Protein AF-A0A1Z3HMW9-F1 (afdb_monomer_lite)

Radius of gyration: 37.28 Å; chains: 1; bounding box: 82×49×123 Å

Structure (mmCIF, N/CA/C/O backbone):
data_AF-A0A1Z3HMW9-F1
#
_entry.id   AF-A0A1Z3HMW9-F1
#
loop_
_atom_site.group_PDB
_atom_site.id
_atom_site.type_symbol
_atom_site.label_atom_id
_atom_site.label_alt_id
_atom_site.label_comp_id
_atom_site.label_asym_id
_atom_site.label_entity_id
_atom_site.label_seq_id
_atom_site.pdbx_PDB_ins_code
_atom_site.Cartn_x
_atom_site.Cartn_y
_atom_site.Cartn_z
_atom_site.occupancy
_atom_site.B_iso_or_equiv
_atom_site.auth_seq_id
_atom_site.auth_comp_id
_atom_site.auth_asym_id
_atom_site.auth_atom_id
_atom_site.pdbx_PDB_model_num
ATOM 1 N N . MET A 1 1 ? -33.296 4.475 -1.468 1.00 41.59 1 MET A N 1
ATOM 2 C CA . MET A 1 1 ? -32.297 5.214 -2.266 1.00 41.59 1 MET A CA 1
ATOM 3 C C . MET A 1 1 ? -31.507 4.165 -3.032 1.00 41.59 1 MET A C 1
ATOM 5 O O . MET A 1 1 ? -30.710 3.465 -2.422 1.00 41.59 1 MET A O 1
ATOM 9 N N . ALA A 1 2 ? -31.885 3.915 -4.285 1.00 34.34 2 ALA A N 1
ATOM 10 C CA . ALA A 1 2 ? -31.295 2.863 -5.109 1.00 34.34 2 ALA A CA 1
ATOM 11 C C . ALA A 1 2 ? -29.952 3.358 -5.662 1.00 34.34 2 ALA A C 1
ATOM 13 O O . ALA A 1 2 ? -29.880 4.468 -6.183 1.00 34.34 2 ALA A O 1
ATOM 14 N N . LEU A 1 3 ? -28.894 2.570 -5.478 1.00 37.62 3 LEU A N 1
ATOM 15 C CA . LEU A 1 3 ? -27.593 2.819 -6.089 1.00 37.62 3 LEU A CA 1
ATOM 16 C C . LEU A 1 3 ? -27.685 2.366 -7.548 1.00 37.62 3 LEU A C 1
ATOM 18 O O . LEU A 1 3 ? -27.814 1.171 -7.809 1.00 37.62 3 LEU A O 1
ATOM 22 N N . GLU A 1 4 ? -27.664 3.321 -8.473 1.00 35.72 4 GLU A N 1
ATOM 23 C CA . GLU A 1 4 ? -27.498 3.047 -9.901 1.00 35.72 4 GLU A CA 1
ATOM 24 C C . GLU A 1 4 ? -26.174 2.285 -10.107 1.00 35.72 4 GLU A C 1
ATOM 26 O O . GLU A 1 4 ? -25.129 2.723 -9.605 1.00 35.72 4 GLU A O 1
ATOM 31 N N . PRO A 1 5 ? -26.185 1.132 -10.793 1.00 37.81 5 PRO A N 1
ATOM 32 C CA . PRO A 1 5 ? -24.974 0.379 -11.066 1.00 37.81 5 PRO A CA 1
ATOM 33 C C . PRO A 1 5 ? -24.087 1.191 -12.012 1.00 37.81 5 PRO A C 1
ATOM 35 O O . PRO A 1 5 ? -24.462 1.489 -13.144 1.00 37.81 5 PRO A O 1
ATOM 38 N N . VAL A 1 6 ? -22.887 1.541 -11.546 1.00 44.53 6 VAL A N 1
ATOM 39 C CA . VAL A 1 6 ? -21.843 2.129 -12.389 1.00 44.53 6 VAL A CA 1
ATOM 40 C C . VAL A 1 6 ? -21.555 1.142 -13.517 1.00 44.53 6 VAL A C 1
ATOM 42 O O . VAL A 1 6 ? -21.042 0.047 -13.280 1.00 44.53 6 VAL A O 1
ATOM 45 N N . ALA A 1 7 ? -21.917 1.523 -14.741 1.00 35.34 7 ALA A N 1
ATOM 46 C CA . ALA A 1 7 ? -21.597 0.781 -15.946 1.00 35.34 7 ALA A CA 1
ATOM 47 C C . ALA A 1 7 ? -20.075 0.803 -16.141 1.00 35.34 7 ALA A C 1
ATOM 49 O O . ALA A 1 7 ? -19.510 1.725 -16.726 1.00 35.34 7 ALA A O 1
ATOM 50 N N . ILE A 1 8 ? -19.396 -0.212 -15.607 1.00 40.12 8 ILE A N 1
ATOM 51 C CA . ILE A 1 8 ? -18.014 -0.508 -15.964 1.00 40.12 8 ILE A CA 1
ATOM 52 C C . ILE A 1 8 ? -18.067 -0.912 -17.434 1.00 40.12 8 ILE A C 1
ATOM 54 O O . ILE A 1 8 ? -18.589 -1.978 -17.761 1.00 40.12 8 ILE A O 1
ATOM 58 N N . ALA A 1 9 ? -17.586 -0.038 -18.320 1.00 36.66 9 ALA A N 1
ATOM 59 C CA . ALA A 1 9 ? -17.436 -0.360 -19.728 1.00 36.66 9 ALA A CA 1
ATOM 60 C C . ALA A 1 9 ? -16.657 -1.678 -19.836 1.00 36.66 9 ALA A C 1
ATOM 62 O O . ALA A 1 9 ? -15.503 -1.773 -19.408 1.00 36.66 9 ALA A O 1
ATOM 63 N N . SER A 1 10 ? -17.313 -2.712 -20.356 1.00 35.59 10 SER A N 1
ATOM 64 C CA . SER A 1 10 ? -16.701 -3.999 -20.639 1.00 35.59 10 SER A CA 1
ATOM 65 C C . SER A 1 10 ? -15.703 -3.796 -21.771 1.00 35.59 10 SER A C 1
ATOM 67 O O . SER A 1 10 ? -16.054 -3.822 -22.947 1.00 35.59 10 SER A O 1
ATOM 69 N N . PHE A 1 11 ? -14.441 -3.560 -21.414 1.00 38.31 11 PHE A N 1
ATOM 70 C CA . PHE A 1 11 ? -13.347 -3.648 -22.369 1.00 38.31 11 PHE A CA 1
ATOM 71 C C . PHE A 1 11 ? -13.276 -5.097 -22.854 1.00 38.31 11 PHE A C 1
ATOM 73 O O . PHE A 1 11 ? -13.027 -5.990 -22.036 1.00 38.31 11 PHE A O 1
ATOM 80 N N . PRO A 1 12 ? -13.482 -5.368 -24.153 1.00 38.19 12 PRO A N 1
ATOM 81 C CA . PRO A 1 12 ? -13.244 -6.691 -24.682 1.00 38.19 12 PRO A CA 1
ATOM 82 C C . PRO A 1 12 ? -11.730 -6.897 -24.659 1.00 38.19 12 PRO A C 1
ATOM 84 O O . PRO A 1 12 ? -11.003 -6.442 -25.541 1.00 38.19 12 PRO A O 1
ATOM 87 N N . LEU A 1 13 ? -11.232 -7.565 -23.620 1.00 38.25 13 LEU A N 1
ATOM 88 C CA . LEU A 1 13 ? -9.931 -8.220 -23.656 1.00 38.25 13 LEU A CA 1
ATOM 89 C C . LEU A 1 13 ? -10.060 -9.405 -24.619 1.00 38.25 13 LEU A C 1
ATOM 91 O O . LEU A 1 13 ? -10.112 -10.556 -24.206 1.00 38.25 13 LEU A O 1
ATOM 95 N N . GLN A 1 14 ? -10.164 -9.117 -25.918 1.00 38.12 14 GLN A N 1
ATOM 96 C CA . GLN A 1 14 ? -9.774 -10.098 -26.913 1.00 38.12 14 GLN A CA 1
ATOM 97 C C . GLN A 1 14 ? -8.280 -10.335 -26.693 1.00 38.12 14 GLN A C 1
ATOM 99 O O . GLN A 1 14 ? -7.472 -9.403 -26.766 1.00 38.12 14 GLN A O 1
ATOM 104 N N . GLU A 1 15 ? -7.944 -11.574 -26.344 1.00 40.75 15 GLU A N 1
ATOM 105 C CA . GLU A 1 15 ? -6.600 -12.133 -26.416 1.00 40.75 15 GLU A CA 1
ATOM 106 C C . GLU A 1 15 ? -6.131 -12.082 -27.872 1.00 40.75 15 GLU A C 1
ATOM 108 O O . GLU A 1 15 ? -6.114 -13.078 -28.586 1.00 40.75 15 GLU A O 1
ATOM 113 N N . THR A 1 16 ? -5.762 -10.899 -28.348 1.00 40.88 16 THR A N 1
ATOM 114 C CA . THR A 1 16 ? -4.816 -10.802 -29.446 1.00 40.88 16 THR A CA 1
ATOM 115 C C . THR A 1 16 ? -3.435 -10.920 -28.825 1.00 40.88 16 THR A C 1
ATOM 117 O O . THR A 1 16 ? -2.815 -9.957 -28.364 1.00 40.88 16 THR A O 1
ATOM 120 N N . ASP A 1 17 ? -2.990 -12.173 -28.735 1.00 48.88 17 ASP A N 1
ATOM 121 C CA . ASP A 1 17 ? -1.580 -12.444 -28.947 1.00 48.88 17 ASP A CA 1
ATOM 122 C C . ASP A 1 17 ? -1.198 -11.857 -30.312 1.00 48.88 17 ASP A C 1
ATOM 124 O O . ASP A 1 17 ? -1.986 -11.894 -31.253 1.00 48.88 17 ASP A O 1
ATOM 128 N N . GLU A 1 18 ? 0.011 -11.308 -30.373 1.00 46.94 18 GLU A N 1
ATOM 129 C CA . GLU A 1 18 ? 0.676 -10.741 -31.552 1.00 46.94 18 GLU A CA 1
ATOM 130 C C . GLU A 1 18 ? 0.604 -9.207 -31.709 1.00 46.94 18 GLU A C 1
ATOM 132 O O . GLU A 1 18 ? -0.421 -8.585 -31.967 1.00 46.94 18 GLU A O 1
ATOM 137 N N . THR A 1 19 ? 1.804 -8.619 -31.645 1.00 46.22 19 THR A N 1
ATOM 138 C CA . THR A 1 19 ? 2.228 -7.296 -32.137 1.00 46.22 19 THR A CA 1
ATOM 139 C C . THR A 1 19 ? 1.804 -6.033 -31.374 1.00 46.22 19 THR A C 1
ATOM 141 O O . THR A 1 19 ? 0.709 -5.504 -31.509 1.00 46.22 19 THR A O 1
ATOM 144 N N . GLY A 1 20 ? 2.775 -5.456 -30.653 1.00 50.09 20 GLY A N 1
ATOM 145 C CA . GLY A 1 20 ? 2.793 -4.023 -30.350 1.00 50.09 20 GLY A CA 1
ATOM 146 C C . GLY A 1 20 ? 3.120 -3.676 -28.902 1.00 50.09 20 GLY A C 1
ATOM 147 O O . GLY A 1 20 ? 2.428 -4.080 -27.969 1.00 50.09 20 GLY A O 1
ATOM 148 N N . CYS A 1 21 ? 4.174 -2.871 -28.736 1.00 49.91 21 CYS A N 1
ATOM 149 C CA . CYS A 1 21 ? 4.395 -2.027 -27.562 1.00 49.91 21 CYS A CA 1
ATOM 150 C C . CYS A 1 21 ? 3.076 -1.326 -27.179 1.00 49.91 21 CYS A C 1
ATOM 152 O O . CYS A 1 21 ? 2.329 -0.951 -28.087 1.00 49.91 21 CYS A O 1
ATOM 154 N N . PRO A 1 22 ? 2.765 -1.107 -25.888 1.00 54.69 22 PRO A N 1
ATOM 155 C CA . PRO A 1 22 ? 1.720 -0.153 -25.529 1.00 54.69 22 PRO A CA 1
ATOM 156 C C . PRO A 1 22 ? 1.988 1.160 -26.278 1.00 54.69 22 PRO A C 1
ATOM 158 O O . PRO A 1 22 ? 3.051 1.759 -26.116 1.00 54.69 22 PRO A O 1
ATOM 161 N N . THR A 1 23 ? 1.066 1.555 -27.155 1.00 60.06 23 THR A N 1
ATOM 162 C CA . THR A 1 23 ? 1.093 2.847 -27.845 1.00 60.06 23 THR A CA 1
ATOM 163 C C . THR A 1 23 ? 1.225 3.935 -26.772 1.00 60.06 23 THR A C 1
ATOM 165 O O . THR A 1 23 ? 0.598 3.811 -25.718 1.00 60.06 23 THR A O 1
ATOM 168 N N . ASP A 1 24 ? 2.010 4.989 -27.003 1.0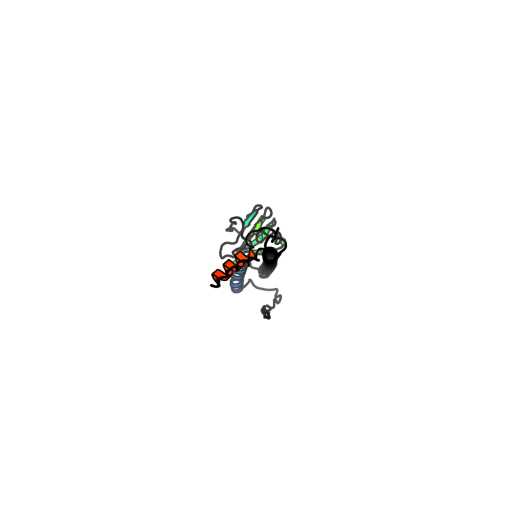0 66.50 24 ASP A N 1
ATOM 169 C CA . ASP A 1 24 ? 2.158 6.118 -26.067 1.00 66.50 24 ASP A CA 1
ATOM 170 C C . ASP A 1 24 ? 0.850 6.621 -25.404 1.00 66.50 24 ASP A C 1
ATOM 172 O O . ASP A 1 24 ? 0.892 6.912 -24.207 1.00 66.50 24 ASP A O 1
ATOM 176 N N . PRO A 1 25 ? -0.334 6.632 -26.057 1.00 71.31 25 PRO A N 1
ATOM 177 C CA . PRO A 1 25 ? -1.600 6.935 -25.382 1.00 71.31 25 PRO A CA 1
ATOM 178 C C . PRO A 1 25 ? -1.965 5.995 -24.222 1.00 71.31 25 PRO A C 1
ATOM 180 O O . PRO A 1 25 ? -2.530 6.453 -23.236 1.00 71.31 25 PRO A O 1
ATOM 183 N N . LEU A 1 26 ? -1.633 4.698 -24.272 1.00 72.00 26 LEU A N 1
ATOM 184 C CA . LEU A 1 26 ? -1.883 3.794 -23.138 1.00 72.00 26 LEU A CA 1
ATOM 185 C C . LEU A 1 26 ? -1.028 4.203 -21.930 1.00 72.00 26 LEU A C 1
ATOM 187 O O . LEU A 1 26 ? -1.499 4.171 -20.797 1.00 72.00 26 LEU A O 1
ATOM 191 N N . ARG A 1 27 ? 0.218 4.622 -22.171 1.00 71.00 27 ARG A N 1
ATOM 192 C CA . ARG A 1 27 ? 1.135 5.081 -21.117 1.00 71.00 27 ARG A CA 1
ATOM 193 C C . ARG A 1 27 ? 0.622 6.358 -20.456 1.00 71.00 27 ARG A C 1
ATOM 195 O O . ARG A 1 27 ? 0.584 6.427 -19.233 1.00 71.00 27 ARG A O 1
ATOM 202 N N . GLN A 1 28 ? 0.125 7.299 -21.261 1.00 81.31 28 GLN A N 1
ATOM 203 C CA . GLN A 1 28 ? -0.490 8.542 -20.782 1.00 81.31 28 GLN A CA 1
ATOM 204 C C . GLN A 1 28 ? -1.723 8.315 -19.895 1.00 81.31 28 GLN A C 1
ATOM 206 O O . GLN A 1 28 ? -2.068 9.193 -19.113 1.00 81.31 28 GLN A O 1
ATOM 211 N N . LEU A 1 29 ? -2.384 7.158 -19.993 1.00 85.12 29 LEU A N 1
ATOM 212 C CA . LEU A 1 29 ? -3.515 6.799 -19.132 1.00 85.12 29 LEU A CA 1
ATOM 213 C C . LEU A 1 29 ? -3.088 6.011 -17.888 1.00 85.12 29 LEU A C 1
ATOM 215 O O . LEU A 1 29 ? -3.684 6.173 -16.824 1.00 85.12 29 LEU A O 1
ATOM 219 N N . ILE A 1 30 ? -2.072 5.154 -18.016 1.00 88.75 30 ILE A N 1
ATOM 220 C CA . ILE A 1 30 ? -1.625 4.264 -16.939 1.00 88.75 30 ILE A CA 1
ATOM 221 C C . ILE A 1 30 ? -0.989 5.049 -15.798 1.00 88.75 30 ILE A C 1
ATOM 223 O O . ILE A 1 30 ? -1.345 4.814 -14.643 1.00 88.75 30 ILE A O 1
ATOM 227 N N . ASP A 1 31 ? -0.079 5.972 -16.105 1.00 90.62 31 ASP A N 1
ATOM 228 C CA . ASP A 1 31 ? 0.679 6.644 -15.052 1.00 90.62 31 ASP A CA 1
ATOM 229 C C . ASP A 1 31 ? -0.235 7.498 -14.157 1.00 90.62 31 ASP A C 1
ATOM 231 O O . ASP A 1 31 ? -0.262 7.254 -12.946 1.00 90.62 31 ASP A O 1
ATOM 235 N N . PRO A 1 32 ? -1.095 8.392 -14.699 1.00 91.56 32 PRO A N 1
ATOM 236 C CA . PRO A 1 32 ? -2.034 9.157 -13.876 1.00 91.56 32 PRO A CA 1
ATOM 237 C C . PRO A 1 32 ? -2.988 8.276 -13.068 1.00 91.56 32 PRO A C 1
ATOM 239 O O . PRO A 1 32 ? -3.337 8.611 -11.936 1.00 91.56 32 PRO A O 1
ATOM 242 N N . TRP A 1 33 ? -3.399 7.135 -13.624 1.00 92.31 33 TRP A N 1
ATOM 243 C CA . TRP A 1 33 ? -4.244 6.181 -12.918 1.00 92.31 33 TRP A CA 1
ATOM 244 C C . TRP A 1 33 ? -3.530 5.564 -11.707 1.00 92.31 33 TRP A C 1
ATOM 246 O O . TRP A 1 33 ? -4.098 5.522 -10.616 1.00 92.31 33 TRP A O 1
ATOM 256 N N . ILE A 1 34 ? -2.276 5.127 -11.863 1.00 93.00 34 ILE A N 1
ATOM 257 C CA . ILE A 1 34 ? -1.481 4.581 -10.754 1.00 93.00 34 ILE A CA 1
ATOM 258 C C . ILE A 1 34 ? -1.248 5.658 -9.686 1.00 93.00 34 ILE A C 1
ATOM 260 O O . ILE A 1 34 ? -1.411 5.369 -8.500 1.00 93.00 34 ILE A O 1
ATOM 264 N N . HIS A 1 35 ? -0.944 6.897 -10.088 1.00 91.44 35 HIS A N 1
ATOM 265 C CA . HIS A 1 35 ? -0.839 8.028 -9.160 1.00 91.44 35 HIS A CA 1
ATOM 266 C C . HIS A 1 35 ? -2.125 8.220 -8.361 1.00 91.44 35 HIS A C 1
ATOM 268 O O . HIS A 1 35 ? -2.084 8.297 -7.135 1.00 91.44 35 HIS A O 1
ATOM 274 N N . HIS A 1 36 ? -3.277 8.237 -9.032 1.00 91.38 36 HIS A N 1
ATOM 275 C CA . HIS A 1 36 ? -4.561 8.416 -8.364 1.00 91.38 36 HIS A CA 1
ATOM 276 C C . HIS A 1 36 ? -4.829 7.327 -7.315 1.00 91.38 36 HIS A C 1
ATOM 278 O O . HIS A 1 36 ? -5.287 7.631 -6.216 1.00 91.38 36 HIS A O 1
ATOM 284 N N . LEU A 1 37 ? -4.475 6.071 -7.609 1.00 91.25 37 LEU A N 1
ATOM 285 C CA . LEU A 1 37 ? -4.631 4.967 -6.658 1.00 91.25 37 LEU A CA 1
ATOM 286 C C . LEU A 1 37 ? -3.760 5.111 -5.406 1.00 91.25 37 LEU A C 1
ATOM 288 O O . LEU A 1 37 ? -4.153 4.655 -4.335 1.00 91.25 37 LEU A O 1
ATOM 292 N N . GLY A 1 38 ? -2.581 5.716 -5.523 1.00 88.12 38 GLY A N 1
ATOM 293 C CA . GLY A 1 38 ? -1.672 5.904 -4.393 1.00 88.12 38 GLY A CA 1
ATOM 294 C C . GLY A 1 38 ? -2.024 7.103 -3.509 1.00 88.12 38 GLY A C 1
ATOM 295 O O . GLY A 1 38 ? -1.580 7.179 -2.365 1.00 88.12 38 GLY A O 1
ATOM 296 N N . GLN A 1 39 ? -2.890 7.992 -4.003 1.00 89.00 39 GLN A N 1
ATOM 297 C CA . GLN A 1 39 ? -3.420 9.148 -3.276 1.00 89.00 39 GLN A CA 1
ATOM 298 C C . GLN A 1 39 ? -4.723 8.847 -2.523 1.00 89.00 39 GLN A C 1
ATOM 300 O O . GLN A 1 39 ? -5.333 9.760 -1.971 1.00 89.00 39 GLN A O 1
ATOM 305 N N . ILE A 1 40 ? -5.185 7.591 -2.500 1.00 88.94 40 ILE A N 1
ATOM 306 C CA . ILE A 1 40 ? -6.417 7.251 -1.789 1.00 88.94 40 ILE A CA 1
ATOM 307 C C . ILE A 1 40 ? -6.228 7.448 -0.279 1.00 88.94 40 ILE A C 1
ATOM 309 O O . ILE A 1 40 ? -5.294 6.927 0.338 1.00 88.94 40 ILE A O 1
ATOM 313 N N . ASP A 1 41 ? -7.162 8.174 0.329 1.00 84.62 41 ASP A N 1
ATOM 314 C CA . ASP A 1 41 ? -7.175 8.418 1.764 1.00 84.62 41 ASP A CA 1
ATOM 315 C C . ASP A 1 41 ? -7.294 7.123 2.578 1.00 84.62 41 ASP A C 1
ATOM 317 O O . ASP A 1 41 ? -7.989 6.170 2.223 1.00 84.62 41 ASP A O 1
ATOM 321 N N . GLY A 1 42 ? -6.617 7.100 3.726 1.00 82.94 42 GLY A N 1
ATOM 322 C CA . GLY A 1 42 ? -6.606 5.948 4.631 1.00 82.94 42 GLY A CA 1
ATOM 323 C C . GLY A 1 42 ? -5.567 4.880 4.285 1.00 82.94 42 GLY A C 1
ATOM 324 O O . GLY A 1 42 ? -5.367 3.960 5.084 1.00 82.94 42 GLY A O 1
ATOM 325 N N . LEU A 1 43 ? -4.858 5.018 3.160 1.00 85.75 43 LEU A N 1
ATOM 326 C CA . LEU A 1 43 ? -3.665 4.225 2.886 1.00 85.75 43 LEU A CA 1
ATOM 327 C C . LEU A 1 43 ? -2.567 4.490 3.929 1.00 85.75 43 LEU A C 1
ATOM 329 O O . LEU A 1 43 ? -2.445 5.583 4.493 1.00 85.75 43 LEU A O 1
ATOM 333 N N . ALA A 1 44 ? -1.776 3.452 4.211 1.00 84.38 44 ALA A N 1
ATOM 334 C CA . ALA A 1 44 ? -0.680 3.547 5.165 1.00 84.38 44 ALA A CA 1
ATOM 335 C C . ALA A 1 44 ? 0.348 4.584 4.696 1.00 84.38 44 ALA A C 1
ATOM 337 O O . ALA A 1 44 ? 0.617 4.716 3.507 1.00 84.38 44 ALA A O 1
ATOM 338 N N . LYS A 1 45 ? 0.951 5.306 5.640 1.00 84.94 45 LYS A N 1
ATOM 339 C CA . LYS A 1 45 ? 2.072 6.208 5.363 1.00 84.94 45 LYS A CA 1
ATOM 340 C C . LYS A 1 45 ? 3.357 5.557 5.866 1.00 84.94 45 LYS A C 1
ATOM 342 O O . LYS A 1 45 ? 3.318 4.914 6.919 1.00 84.94 45 LYS A O 1
ATOM 347 N N . PRO A 1 46 ? 4.480 5.702 5.150 1.00 79.81 46 PRO A N 1
ATOM 348 C CA . PRO A 1 46 ? 5.733 5.120 5.597 1.00 79.81 46 PRO A CA 1
ATOM 349 C C . PRO A 1 46 ? 6.180 5.795 6.898 1.00 79.81 46 PRO A C 1
ATOM 351 O O . PRO A 1 46 ? 6.099 7.014 7.039 1.00 79.81 46 PRO A O 1
ATOM 354 N N . ALA A 1 47 ? 6.658 4.999 7.856 1.00 70.56 47 ALA A N 1
ATOM 355 C CA . ALA A 1 47 ? 7.144 5.505 9.142 1.00 70.56 47 ALA A CA 1
ATOM 356 C C . ALA A 1 47 ? 8.502 6.226 9.032 1.00 70.56 47 ALA A C 1
ATOM 358 O O . ALA A 1 47 ? 8.902 6.934 9.952 1.00 70.56 47 ALA A O 1
ATOM 359 N N . GLN A 1 48 ? 9.220 6.029 7.924 1.00 73.12 48 GLN A N 1
ATOM 360 C CA . GLN A 1 48 ? 10.558 6.562 7.682 1.00 73.12 48 GLN A CA 1
ATOM 361 C C . GLN A 1 48 ? 10.647 7.158 6.275 1.00 73.12 48 GLN A C 1
ATOM 363 O O . GLN A 1 48 ? 9.905 6.765 5.371 1.00 73.12 48 GLN A O 1
ATOM 368 N N . SER A 1 49 ? 11.582 8.090 6.083 1.00 72.62 49 SER A N 1
ATOM 369 C CA . SER A 1 49 ? 11.912 8.624 4.762 1.00 72.62 49 SER A CA 1
ATOM 370 C C . SER A 1 49 ? 12.455 7.503 3.878 1.00 72.62 49 SER A C 1
ATOM 372 O O . SER A 1 49 ? 13.538 6.981 4.126 1.00 72.62 49 SER A O 1
ATOM 374 N N . GLY A 1 50 ? 11.679 7.115 2.866 1.00 73.06 50 GLY A N 1
ATOM 375 C CA . GLY A 1 50 ? 12.072 6.077 1.919 1.00 73.06 50 GLY A CA 1
ATOM 376 C C . GLY A 1 50 ? 13.138 6.553 0.933 1.00 73.06 50 GLY A C 1
ATOM 377 O O . GLY A 1 50 ? 13.194 7.739 0.586 1.00 73.06 50 GLY A O 1
ATOM 378 N N . ILE A 1 51 ? 13.939 5.606 0.448 1.00 78.62 51 ILE A N 1
ATOM 379 C CA . ILE A 1 51 ? 14.882 5.822 -0.651 1.00 78.62 51 ILE A CA 1
ATOM 380 C C . ILE A 1 51 ? 14.076 6.091 -1.924 1.00 78.62 51 ILE A C 1
ATOM 382 O O . ILE A 1 51 ? 13.160 5.330 -2.256 1.00 78.62 51 ILE A O 1
ATOM 386 N N . VAL A 1 52 ? 14.416 7.186 -2.607 1.00 75.44 52 VAL A N 1
ATOM 387 C CA . VAL A 1 52 ? 13.945 7.476 -3.963 1.00 75.44 52 VAL A CA 1
ATOM 388 C C . VAL A 1 52 ? 15.008 6.927 -4.921 1.00 75.44 52 VAL A C 1
ATOM 390 O O . VAL A 1 52 ? 16.161 7.347 -4.831 1.00 75.44 52 VAL A O 1
ATOM 393 N N . PRO A 1 53 ? 14.667 5.950 -5.766 1.00 67.00 53 PRO A N 1
ATOM 394 C CA . PRO A 1 53 ? 15.580 5.376 -6.741 1.00 67.00 53 PRO A CA 1
ATOM 395 C C . PRO A 1 53 ? 16.074 6.409 -7.748 1.00 67.00 53 PRO A C 1
ATOM 397 O O . PRO A 1 53 ? 15.260 7.107 -8.339 1.00 67.00 53 PRO A O 1
ATOM 400 N N . ASP A 1 54 ? 17.378 6.411 -8.008 1.00 65.44 54 ASP A N 1
ATOM 401 C CA . ASP A 1 54 ? 17.984 7.029 -9.203 1.00 65.44 54 ASP A CA 1
ATOM 402 C C . ASP A 1 54 ? 18.589 5.954 -10.141 1.00 65.44 54 ASP A C 1
ATOM 404 O O . ASP A 1 54 ? 18.952 6.209 -11.282 1.00 65.44 54 ASP A O 1
ATOM 408 N N . ILE A 1 55 ? 18.694 4.705 -9.660 1.00 65.50 55 ILE A N 1
ATOM 409 C CA . ILE A 1 55 ? 19.432 3.608 -10.303 1.00 65.50 55 ILE A CA 1
ATOM 410 C C . ILE A 1 55 ? 18.490 2.433 -10.579 1.00 65.50 55 ILE A C 1
ATOM 412 O O . ILE A 1 55 ? 17.605 2.123 -9.779 1.00 65.50 55 ILE A O 1
ATOM 416 N N . HIS A 1 56 ? 18.739 1.715 -11.680 1.00 79.31 56 HIS A N 1
ATOM 417 C CA . HIS A 1 56 ? 17.998 0.513 -12.063 1.00 79.31 56 HIS A CA 1
ATOM 418 C C . HIS A 1 56 ? 18.050 -0.615 -11.033 1.00 79.31 56 HIS A C 1
ATOM 420 O O . HIS A 1 56 ? 17.134 -1.421 -11.053 1.00 79.31 56 HIS A O 1
ATOM 426 N N . TYR A 1 57 ? 19.062 -0.704 -10.163 1.00 88.75 57 TYR A N 1
ATOM 427 C CA . TYR A 1 57 ? 19.214 -1.766 -9.158 1.00 88.75 57 TYR A CA 1
ATOM 428 C C . TYR A 1 57 ? 19.284 -1.189 -7.745 1.00 88.75 57 TYR A C 1
ATOM 430 O O . TYR A 1 57 ? 20.047 -0.255 -7.494 1.00 88.75 57 TYR A O 1
ATOM 438 N N . ILE A 1 58 ? 18.517 -1.769 -6.822 1.00 90.00 58 ILE A N 1
ATOM 439 C CA . ILE A 1 58 ? 18.430 -1.322 -5.432 1.00 90.00 58 ILE A CA 1
ATOM 440 C C . ILE A 1 58 ? 18.509 -2.529 -4.508 1.00 90.00 58 ILE A C 1
ATOM 442 O O . ILE A 1 58 ? 17.878 -3.560 -4.749 1.00 90.00 58 ILE A O 1
ATOM 446 N N . SER A 1 59 ? 19.253 -2.355 -3.419 1.00 92.25 59 SER A N 1
ATOM 447 C CA . SER A 1 59 ? 19.277 -3.274 -2.291 1.00 92.25 59 SER A CA 1
ATOM 448 C C . SER A 1 59 ? 18.753 -2.559 -1.047 1.00 92.25 59 SER A C 1
ATOM 450 O O . SER A 1 59 ? 19.160 -1.430 -0.767 1.00 92.25 59 SER A O 1
ATOM 452 N N . LEU A 1 60 ? 17.828 -3.199 -0.333 1.00 92.56 60 LEU A N 1
ATOM 453 C CA . LEU A 1 60 ? 17.272 -2.718 0.929 1.00 92.56 60 LEU A CA 1
ATOM 454 C C . LEU A 1 60 ? 17.517 -3.742 2.032 1.00 92.56 60 LEU A C 1
ATOM 456 O O . LEU A 1 60 ? 17.379 -4.947 1.823 1.00 92.56 60 LEU A O 1
ATOM 460 N N . THR A 1 61 ? 17.808 -3.249 3.230 1.00 92.88 61 THR A N 1
ATOM 461 C CA . THR A 1 61 ? 17.847 -4.062 4.447 1.00 92.88 61 THR A CA 1
ATOM 462 C C . THR A 1 61 ? 16.485 -4.081 5.141 1.00 92.88 61 THR A C 1
ATOM 464 O O . THR A 1 61 ? 15.618 -3.245 4.876 1.00 92.88 61 THR A O 1
ATOM 467 N N . SER A 1 62 ? 16.287 -5.042 6.048 1.00 92.50 62 SER A N 1
ATOM 468 C CA . SER A 1 62 ? 15.018 -5.228 6.761 1.00 92.50 62 SER A CA 1
ATOM 469 C C . SER A 1 62 ? 14.512 -3.925 7.394 1.00 92.50 62 SER A C 1
ATOM 471 O O . SER A 1 62 ? 15.248 -3.205 8.070 1.00 92.50 62 SER A O 1
ATOM 473 N N . GLY A 1 63 ? 13.238 -3.616 7.152 1.00 90.25 63 GLY A N 1
ATOM 474 C CA . GLY A 1 63 ? 12.566 -2.417 7.642 1.00 90.25 63 GLY A CA 1
ATOM 475 C C . GLY A 1 63 ? 12.762 -1.168 6.782 1.00 90.25 63 GLY A C 1
ATOM 476 O O . GLY A 1 63 ? 11.974 -0.231 6.935 1.00 90.25 63 GLY A O 1
ATOM 477 N N . GLN A 1 64 ? 13.734 -1.147 5.860 1.00 92.88 64 GLN A N 1
ATOM 478 C CA . GLN A 1 64 ? 13.920 -0.023 4.944 1.00 92.88 64 GLN A CA 1
ATOM 479 C C . GLN A 1 64 ? 12.783 0.078 3.932 1.00 92.88 64 GLN A C 1
ATOM 481 O O . GLN A 1 64 ? 12.130 -0.906 3.570 1.00 92.88 64 GLN A O 1
ATOM 486 N N . VAL A 1 65 ? 12.563 1.308 3.470 1.00 93.44 65 VAL A N 1
ATOM 487 C CA . VAL A 1 65 ? 11.457 1.661 2.589 1.00 93.44 65 VAL A CA 1
ATOM 488 C C . VAL A 1 65 ? 11.976 2.221 1.271 1.00 93.44 65 VAL A C 1
ATOM 490 O O . VAL A 1 65 ? 12.878 3.058 1.260 1.00 93.44 65 VAL A O 1
ATOM 493 N N . CYS A 1 66 ? 11.359 1.815 0.164 1.00 91.69 66 CYS A N 1
ATOM 494 C CA . CYS A 1 66 ? 11.544 2.420 -1.152 1.00 91.69 66 CYS A CA 1
ATOM 495 C C . CYS A 1 66 ? 10.223 3.011 -1.650 1.00 91.69 66 CYS A C 1
ATOM 497 O O . CYS A 1 66 ? 9.157 2.422 -1.461 1.00 91.69 66 CYS A O 1
ATOM 499 N N . ARG A 1 67 ? 10.301 4.187 -2.274 1.00 91.44 67 ARG A N 1
ATOM 500 C CA . ARG A 1 67 ? 9.164 4.910 -2.855 1.00 91.44 67 ARG A CA 1
ATOM 501 C C . ARG A 1 67 ? 9.503 5.378 -4.265 1.00 91.44 67 ARG A C 1
ATOM 503 O O . ARG A 1 67 ? 10.670 5.622 -4.554 1.00 91.44 67 ARG A O 1
ATOM 510 N N . ALA A 1 68 ? 8.492 5.530 -5.113 1.00 87.88 68 ALA A N 1
ATOM 511 C CA . ALA A 1 68 ? 8.673 6.192 -6.401 1.00 87.88 68 ALA A CA 1
ATOM 512 C C . ALA A 1 68 ? 9.013 7.683 -6.202 1.00 87.88 68 ALA A C 1
ATOM 514 O O . ALA A 1 68 ? 8.708 8.264 -5.152 1.00 87.88 68 ALA A O 1
ATOM 515 N N . ALA A 1 69 ? 9.675 8.285 -7.192 1.00 84.44 69 ALA A N 1
ATOM 516 C CA . ALA A 1 69 ? 9.862 9.730 -7.235 1.00 84.44 69 ALA A CA 1
ATOM 517 C C . ALA A 1 69 ? 8.508 10.428 -7.424 1.00 84.44 69 ALA A C 1
ATOM 519 O O . ALA A 1 69 ? 7.599 9.878 -8.042 1.00 84.44 69 ALA A O 1
ATOM 520 N N . THR A 1 70 ? 8.372 11.634 -6.871 1.00 83.75 70 THR A N 1
ATOM 521 C CA . THR A 1 70 ? 7.115 12.385 -6.935 1.00 83.75 70 THR A CA 1
ATOM 522 C C . THR A 1 70 ? 6.726 12.667 -8.385 1.00 83.75 70 THR A C 1
ATOM 524 O O . THR A 1 70 ? 7.494 13.296 -9.109 1.00 83.75 70 THR A O 1
ATOM 527 N N . GLY A 1 71 ? 5.518 12.271 -8.780 1.00 83.94 71 GLY A N 1
ATOM 528 C CA . GLY A 1 71 ? 4.995 12.456 -10.133 1.00 83.94 71 GLY A CA 1
ATOM 529 C C . GLY A 1 71 ? 5.496 11.428 -11.148 1.00 83.94 71 GLY A C 1
ATOM 530 O O . GLY A 1 71 ? 5.214 11.580 -12.335 1.00 83.94 71 GLY A O 1
ATOM 531 N N . GLU A 1 72 ? 6.208 10.389 -10.702 1.00 87.88 72 GLU A N 1
ATOM 532 C CA . GLU A 1 72 ? 6.663 9.294 -11.556 1.00 87.88 72 GLU A CA 1
ATOM 533 C C . GLU A 1 72 ? 6.110 7.935 -11.115 1.00 87.88 72 GLU A C 1
ATOM 535 O O . GLU A 1 72 ? 5.894 7.661 -9.931 1.00 87.88 72 GLU A O 1
ATOM 540 N N . VAL A 1 73 ? 5.929 7.043 -12.091 1.00 91.06 73 VAL A N 1
ATOM 541 C CA . VAL A 1 73 ? 5.607 5.637 -11.842 1.00 91.06 73 VAL A CA 1
ATOM 542 C C . VAL A 1 73 ? 6.856 4.783 -11.999 1.00 91.06 73 VAL A C 1
ATOM 544 O O . VAL A 1 73 ? 7.452 4.697 -13.076 1.00 91.06 73 VAL A O 1
ATOM 547 N N . ALA A 1 74 ? 7.204 4.080 -10.925 1.00 91.69 74 ALA A N 1
ATOM 548 C CA . ALA A 1 74 ? 8.292 3.118 -10.901 1.00 91.69 74 ALA A CA 1
ATOM 549 C C . ALA A 1 74 ? 7.751 1.685 -10.964 1.00 91.69 74 ALA A C 1
ATOM 551 O O . ALA A 1 74 ? 6.965 1.252 -10.125 1.00 91.69 74 ALA A O 1
ATOM 552 N N . TRP A 1 75 ? 8.217 0.911 -11.937 1.00 93.12 75 TRP A N 1
ATOM 553 C CA . TRP A 1 75 ? 7.950 -0.517 -12.046 1.00 93.12 75 TRP A CA 1
ATOM 554 C C . TRP A 1 75 ? 9.063 -1.294 -11.365 1.00 93.12 75 TRP A C 1
ATOM 556 O O . TRP A 1 75 ? 10.204 -1.307 -11.831 1.00 93.12 75 TRP A O 1
ATOM 566 N N . VAL A 1 76 ? 8.719 -1.962 -10.270 1.00 93.88 76 VAL A N 1
ATOM 567 C CA . VAL A 1 76 ? 9.651 -2.773 -9.491 1.00 93.88 76 VAL A CA 1
ATOM 568 C C . VAL A 1 76 ? 9.623 -4.217 -9.955 1.00 93.88 76 VAL A C 1
ATOM 570 O O . VAL A 1 76 ? 8.556 -4.764 -10.218 1.00 93.88 76 VAL A O 1
ATOM 573 N N . ARG A 1 77 ? 10.777 -4.877 -10.008 1.00 93.88 77 ARG A N 1
ATOM 574 C CA . ARG A 1 77 ? 10.868 -6.325 -10.212 1.00 93.88 77 ARG A CA 1
ATOM 575 C C . ARG A 1 77 ? 11.813 -6.932 -9.191 1.00 93.88 77 ARG A C 1
ATOM 577 O O . ARG A 1 77 ? 13.026 -6.742 -9.286 1.00 93.88 77 ARG A O 1
ATOM 584 N N . MET A 1 78 ? 11.252 -7.707 -8.271 1.00 93.56 78 MET A N 1
ATOM 585 C CA . MET A 1 78 ? 12.020 -8.409 -7.245 1.00 93.56 78 MET A CA 1
ATOM 586 C C . MET A 1 78 ? 12.959 -9.438 -7.885 1.00 93.56 78 MET A C 1
ATOM 588 O O . MET A 1 78 ? 12.565 -10.151 -8.812 1.00 93.56 78 MET A O 1
ATOM 592 N N . GLN A 1 79 ? 14.202 -9.480 -7.414 1.00 93.12 79 GLN A N 1
ATOM 593 C CA . GLN A 1 79 ? 15.175 -10.531 -7.722 1.00 93.12 79 GLN A CA 1
ATOM 594 C C . GLN A 1 79 ? 15.281 -11.504 -6.555 1.00 93.12 79 GLN A C 1
ATOM 596 O O . GLN A 1 79 ? 15.187 -12.713 -6.752 1.00 93.12 79 GLN A O 1
ATOM 601 N N . GLN A 1 80 ? 15.412 -10.963 -5.346 1.00 92.94 80 GLN A N 1
ATOM 602 C CA . GLN A 1 80 ? 15.587 -11.729 -4.122 1.00 92.94 80 GLN A CA 1
ATOM 603 C C . GLN A 1 80 ? 14.914 -11.021 -2.946 1.00 92.94 80 GLN A C 1
ATOM 605 O O . GLN A 1 80 ? 14.834 -9.793 -2.922 1.00 92.94 80 GLN A O 1
ATOM 610 N N . GLY A 1 81 ? 14.449 -11.811 -1.979 1.00 92.81 81 GLY A N 1
ATOM 611 C CA . GLY A 1 81 ? 13.799 -11.326 -0.764 1.00 92.81 81 GLY A CA 1
ATOM 612 C C . GLY A 1 81 ? 12.297 -11.109 -0.925 1.00 92.81 81 GLY A C 1
ATOM 613 O O . GLY A 1 81 ? 11.696 -11.410 -1.966 1.00 92.81 81 GLY A O 1
ATOM 614 N N . ILE A 1 82 ? 11.687 -10.601 0.142 1.00 94.25 82 ILE A N 1
ATOM 615 C CA . ILE A 1 82 ? 10.253 -10.345 0.234 1.00 94.25 82 ILE A CA 1
ATOM 616 C C . ILE A 1 82 ? 10.033 -8.893 0.648 1.00 94.25 82 ILE A C 1
ATOM 618 O O . ILE A 1 82 ? 10.423 -8.446 1.727 1.00 94.25 82 ILE A O 1
ATOM 622 N N . ALA A 1 83 ? 9.333 -8.148 -0.201 1.00 94.94 83 ALA A N 1
ATOM 623 C CA . ALA A 1 83 ? 8.822 -6.833 0.152 1.00 94.94 83 ALA A CA 1
ATOM 624 C C . ALA A 1 83 ? 7.371 -6.935 0.622 1.00 94.94 83 ALA A C 1
ATOM 626 O O . ALA A 1 83 ? 6.627 -7.832 0.241 1.00 94.94 83 ALA A O 1
ATOM 627 N N . SER A 1 84 ? 6.944 -5.988 1.444 1.00 95.38 84 SER A N 1
ATOM 628 C CA . SER A 1 84 ? 5.537 -5.747 1.747 1.00 95.38 84 SER A CA 1
ATOM 629 C C . SER A 1 84 ? 5.090 -4.466 1.058 1.00 95.38 84 SER A C 1
ATOM 631 O O . SER A 1 84 ? 5.742 -3.422 1.165 1.00 95.38 84 SER A O 1
ATOM 633 N N . TRP A 1 85 ? 3.978 -4.540 0.333 1.00 95.44 85 TRP A N 1
ATOM 634 C CA . TRP A 1 85 ? 3.358 -3.351 -0.231 1.00 95.44 85 TRP A CA 1
ATOM 635 C C . TRP A 1 85 ? 2.686 -2.550 0.889 1.00 95.44 85 TRP A C 1
ATOM 637 O O . TRP A 1 85 ? 1.939 -3.106 1.699 1.00 95.44 85 TRP A O 1
ATOM 647 N N . MET A 1 86 ? 2.977 -1.249 0.964 1.00 92.81 86 MET A N 1
ATOM 648 C CA . MET A 1 86 ? 2.443 -0.333 1.983 1.00 92.81 86 MET A CA 1
ATOM 649 C C . MET A 1 86 ? 2.721 -0.769 3.431 1.00 92.81 86 MET A C 1
ATOM 651 O O . MET A 1 86 ? 1.943 -0.471 4.339 1.00 92.81 86 MET A O 1
ATOM 655 N N . GLY A 1 87 ? 3.816 -1.507 3.652 1.00 91.25 87 GLY A N 1
ATOM 656 C CA . GLY A 1 87 ? 4.186 -2.041 4.968 1.00 91.25 87 GLY A CA 1
ATOM 657 C C . GLY A 1 87 ? 3.226 -3.109 5.500 1.00 91.25 87 GLY A C 1
ATOM 658 O O . GLY A 1 87 ? 3.242 -3.419 6.690 1.00 91.25 87 GLY A O 1
ATOM 659 N N . ASN A 1 88 ? 2.355 -3.660 4.647 1.00 91.44 88 ASN A N 1
ATOM 660 C CA . ASN A 1 88 ? 1.405 -4.690 5.039 1.00 91.44 88 ASN A CA 1
ATOM 661 C C . ASN A 1 88 ? 1.904 -6.081 4.601 1.00 91.44 88 ASN A C 1
ATOM 663 O O . ASN A 1 88 ? 1.919 -6.373 3.401 1.00 91.44 88 ASN A O 1
ATOM 667 N N . PRO A 1 89 ? 2.263 -6.978 5.539 1.00 91.00 89 PRO A N 1
ATOM 668 C CA . PRO A 1 89 ? 2.765 -8.311 5.207 1.00 91.00 89 PRO A CA 1
ATOM 669 C C . PRO A 1 89 ? 1.721 -9.205 4.519 1.00 91.00 89 PRO A C 1
ATOM 671 O O . PRO A 1 89 ? 2.096 -10.186 3.884 1.00 91.00 89 PRO A O 1
ATOM 674 N N . ALA A 1 90 ? 0.425 -8.865 4.582 1.00 91.69 90 ALA A N 1
ATOM 675 C CA . ALA A 1 90 ? -0.626 -9.561 3.831 1.00 91.69 90 ALA A CA 1
ATOM 676 C C . ALA A 1 90 ? -0.534 -9.341 2.309 1.00 91.69 90 ALA A C 1
ATOM 678 O O . ALA A 1 90 ? -1.170 -10.065 1.543 1.00 91.69 90 ALA A O 1
ATOM 679 N N . PHE A 1 91 ? 0.257 -8.357 1.871 1.00 94.12 91 PHE A N 1
ATOM 680 C CA . PHE A 1 91 ? 0.487 -8.022 0.469 1.00 94.12 91 PHE A CA 1
ATOM 681 C C . PHE A 1 91 ? 1.973 -8.185 0.117 1.00 94.12 91 PHE A C 1
ATOM 683 O O . PHE A 1 91 ? 2.669 -7.191 -0.125 1.00 94.12 91 PHE A O 1
ATOM 690 N N . PRO A 1 92 ? 2.493 -9.429 0.121 1.00 94.81 92 PRO A N 1
ATOM 691 C CA . PRO A 1 92 ? 3.891 -9.682 -0.172 1.00 94.81 92 PRO A CA 1
ATOM 692 C C . PRO A 1 92 ? 4.189 -9.442 -1.652 1.00 94.81 92 PRO A C 1
ATOM 694 O O . PRO A 1 92 ? 3.358 -9.677 -2.531 1.00 94.81 92 PRO A O 1
ATOM 697 N N . LEU A 1 93 ? 5.399 -8.988 -1.931 1.00 94.44 93 LEU A N 1
ATOM 698 C CA . LEU A 1 93 ? 5.950 -8.826 -3.262 1.00 94.44 93 LEU A CA 1
ATOM 699 C C . LEU A 1 93 ? 7.216 -9.671 -3.343 1.00 94.44 93 LEU A C 1
ATOM 701 O O . LEU A 1 93 ? 8.188 -9.425 -2.632 1.00 94.44 93 LEU A O 1
ATOM 705 N N . THR A 1 94 ? 7.159 -10.694 -4.190 1.00 93.88 94 THR A N 1
ATOM 706 C CA . THR A 1 94 ? 8.197 -11.710 -4.391 1.00 93.88 94 THR A CA 1
ATOM 707 C C . THR A 1 94 ? 8.604 -11.750 -5.863 1.00 93.88 94 THR A C 1
ATOM 709 O O . THR A 1 94 ? 7.935 -11.167 -6.722 1.00 93.88 94 THR A O 1
ATOM 712 N N . ALA A 1 95 ? 9.684 -12.465 -6.184 1.00 90.94 95 ALA A N 1
ATOM 713 C CA . ALA A 1 95 ? 10.150 -12.621 -7.566 1.00 90.94 95 ALA A CA 1
ATOM 714 C C . ALA A 1 95 ? 9.093 -13.248 -8.506 1.00 90.94 95 ALA A C 1
ATOM 716 O O . ALA A 1 95 ? 9.066 -12.943 -9.699 1.00 90.94 95 ALA A O 1
ATOM 717 N N . GLU A 1 96 ? 8.181 -14.071 -7.978 1.00 89.19 96 GLU A N 1
ATOM 718 C CA . GLU A 1 96 ? 7.141 -14.776 -8.746 1.00 89.19 96 GLU A CA 1
ATOM 719 C C . GLU A 1 96 ? 6.045 -13.851 -9.298 1.00 89.19 96 GLU A C 1
ATOM 721 O O . GLU A 1 96 ? 5.425 -14.134 -10.332 1.00 89.19 96 GLU A O 1
ATOM 726 N N . LEU A 1 97 ? 5.811 -12.724 -8.621 1.00 86.56 97 LEU A N 1
ATOM 727 C CA . LEU A 1 97 ? 4.820 -11.725 -9.025 1.00 86.56 97 LEU A CA 1
ATOM 728 C C . LEU A 1 97 ? 5.227 -10.989 -10.306 1.00 86.56 97 LEU A C 1
ATOM 730 O O . LEU A 1 97 ? 4.358 -10.551 -11.062 1.00 86.56 97 LEU A O 1
ATOM 734 N N . GLY A 1 98 ? 6.527 -10.925 -10.596 1.00 89.00 98 GLY A N 1
ATOM 735 C CA . GLY A 1 98 ? 7.067 -10.217 -11.749 1.00 89.00 98 GLY A CA 1
ATOM 736 C C . GLY A 1 98 ? 7.183 -8.715 -11.496 1.00 89.00 98 GLY A C 1
ATOM 737 O O . GLY A 1 98 ? 7.673 -8.299 -10.447 1.00 89.00 98 GLY A O 1
ATOM 738 N N . CYS A 1 99 ? 6.793 -7.902 -12.482 1.00 91.81 99 CYS A N 1
ATOM 739 C CA . CYS A 1 99 ? 6.851 -6.448 -12.351 1.00 91.81 99 CYS A CA 1
ATOM 740 C C . CYS A 1 99 ? 5.599 -5.903 -11.655 1.00 91.81 99 CYS A C 1
ATOM 742 O O . CYS A 1 99 ? 4.479 -6.238 -12.043 1.00 91.81 99 CYS A O 1
ATOM 744 N N . PHE A 1 100 ? 5.794 -5.014 -10.689 1.00 94.88 100 PHE A N 1
ATOM 745 C CA . PHE A 1 100 ? 4.731 -4.379 -9.923 1.00 94.88 100 PHE A CA 1
ATOM 746 C C . PHE A 1 100 ? 4.864 -2.846 -9.991 1.00 94.88 100 PHE A C 1
ATOM 748 O O . PHE A 1 100 ? 5.969 -2.336 -9.817 1.00 94.88 100 PHE A O 1
ATOM 755 N N . PRO A 1 101 ? 3.785 -2.097 -10.266 1.00 94.94 101 PRO A N 1
ATOM 756 C CA . PRO A 1 101 ? 3.841 -0.639 -10.344 1.00 94.94 101 PRO A CA 1
ATOM 757 C C . PRO A 1 101 ? 3.764 0.037 -8.968 1.00 94.94 101 PRO A C 1
ATOM 759 O O . PRO A 1 101 ? 2.964 -0.345 -8.115 1.00 94.94 101 PRO A O 1
ATOM 762 N N . LEU A 1 102 ? 4.543 1.101 -8.789 1.00 93.94 102 LEU A N 1
ATOM 763 C CA . LEU A 1 102 ? 4.485 2.032 -7.665 1.00 93.94 102 LEU A CA 1
ATOM 764 C C . LEU A 1 102 ? 4.289 3.448 -8.195 1.00 93.94 102 LEU A C 1
ATOM 766 O O . LEU A 1 102 ? 5.087 3.907 -9.006 1.00 93.94 102 LEU A O 1
ATOM 770 N N . GLY A 1 103 ? 3.257 4.134 -7.713 1.00 91.38 103 GLY A N 1
ATOM 771 C CA . GLY A 1 103 ? 3.078 5.570 -7.935 1.00 91.38 103 GLY A CA 1
ATOM 772 C C . GLY A 1 103 ? 3.234 6.370 -6.650 1.00 91.38 103 GLY A C 1
ATOM 773 O O . GLY A 1 103 ? 3.629 5.846 -5.604 1.00 91.38 103 GLY A O 1
ATOM 774 N N . ASP A 1 104 ? 2.866 7.643 -6.724 1.00 88.44 104 ASP A N 1
ATOM 775 C CA . ASP A 1 104 ? 2.928 8.549 -5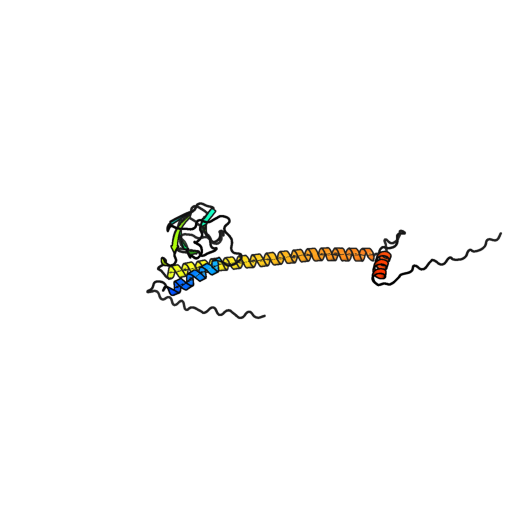.578 1.00 88.44 104 ASP A CA 1
ATOM 776 C C . ASP A 1 104 ? 2.120 8.045 -4.389 1.00 88.44 104 ASP A C 1
ATOM 778 O O . ASP A 1 104 ? 1.021 7.525 -4.540 1.00 88.44 104 ASP A O 1
ATOM 782 N N . GLY A 1 105 ? 2.658 8.226 -3.185 1.00 88.44 105 GLY A N 1
ATOM 783 C CA . GLY A 1 105 ? 2.017 7.756 -1.955 1.00 88.44 105 GLY A CA 1
ATOM 784 C C . GLY A 1 105 ? 2.149 6.249 -1.726 1.00 88.44 105 GLY A C 1
ATOM 785 O O . GLY A 1 105 ? 1.913 5.794 -0.608 1.00 88.44 105 GLY A O 1
ATOM 786 N N . MET A 1 106 ? 2.606 5.483 -2.724 1.00 93.31 106 MET A N 1
ATOM 787 C CA . MET A 1 106 ? 2.908 4.066 -2.565 1.00 93.31 106 MET A CA 1
ATOM 788 C C . MET A 1 106 ? 4.351 3.844 -2.121 1.00 93.31 106 MET A C 1
ATOM 790 O O . MET A 1 106 ? 5.272 4.565 -2.511 1.00 93.31 106 MET A O 1
ATOM 794 N N . PHE A 1 107 ? 4.564 2.804 -1.322 1.00 94.19 107 PHE A N 1
ATOM 795 C CA . PHE A 1 107 ? 5.899 2.401 -0.911 1.00 94.19 107 PHE A CA 1
ATOM 796 C C . PHE A 1 107 ? 6.012 0.891 -0.727 1.00 94.19 107 PHE A C 1
ATOM 798 O O . PHE A 1 107 ? 5.029 0.178 -0.504 1.00 94.19 107 PHE A O 1
ATOM 805 N N . LEU A 1 108 ? 7.249 0.419 -0.799 1.00 94.31 108 LEU A N 1
ATOM 806 C CA . LEU A 1 108 ? 7.654 -0.931 -0.450 1.00 94.31 108 LEU A CA 1
ATOM 807 C C . LEU A 1 108 ? 8.424 -0.901 0.844 1.00 94.31 108 LEU A C 1
ATOM 809 O O . LEU A 1 108 ? 9.281 -0.040 1.013 1.00 94.31 108 LEU A O 1
ATOM 813 N N . GLN A 1 109 ? 8.180 -1.874 1.707 1.00 95.25 109 GLN A N 1
ATOM 814 C CA . GLN A 1 109 ? 9.000 -2.093 2.885 1.00 95.25 109 GLN A CA 1
ATOM 815 C C . GLN A 1 109 ? 9.630 -3.479 2.821 1.00 95.25 109 GLN A C 1
ATOM 817 O O . GLN A 1 109 ? 8.922 -4.479 2.683 1.00 95.25 109 GLN A O 1
ATOM 822 N N . ALA A 1 110 ? 10.953 -3.531 2.918 1.00 94.69 110 ALA A N 1
ATOM 823 C CA . ALA A 1 110 ? 11.698 -4.779 2.940 1.00 94.69 110 ALA A CA 1
ATOM 824 C C . ALA A 1 110 ? 11.390 -5.550 4.234 1.00 94.69 110 ALA A C 1
ATOM 826 O O . ALA A 1 110 ? 11.502 -4.995 5.331 1.00 94.69 110 ALA A O 1
ATOM 827 N N . GLN A 1 111 ? 10.962 -6.811 4.116 1.00 93.50 111 GLN A N 1
ATOM 828 C CA . GLN A 1 111 ? 10.778 -7.682 5.283 1.00 93.50 111 GLN A CA 1
ATOM 829 C C . GLN A 1 111 ? 12.129 -8.255 5.730 1.00 93.50 111 GLN A C 1
ATOM 831 O O . GLN A 1 111 ? 12.431 -8.306 6.922 1.00 93.50 111 GLN A O 1
ATOM 836 N N . ASP A 1 112 ? 12.965 -8.607 4.761 1.00 90.31 112 ASP A N 1
ATOM 837 C CA . ASP A 1 112 ? 14.312 -9.150 4.893 1.00 90.31 112 ASP A CA 1
ATOM 838 C C . ASP A 1 112 ? 15.294 -8.390 3.979 1.00 90.31 112 ASP A C 1
ATOM 840 O O . ASP A 1 112 ? 15.071 -7.223 3.656 1.00 90.31 112 ASP A O 1
ATOM 844 N N . HIS A 1 113 ? 16.419 -9.014 3.616 1.00 93.06 113 HIS A N 1
ATOM 845 C CA . HIS A 1 113 ? 17.321 -8.470 2.599 1.00 93.06 113 HIS A CA 1
ATOM 846 C C . HIS A 1 113 ? 16.652 -8.556 1.228 1.00 93.06 113 HIS A C 1
ATOM 848 O O . HIS A 1 113 ? 16.370 -9.651 0.739 1.00 93.06 113 HIS A O 1
ATOM 854 N N . LEU A 1 114 ? 16.411 -7.400 0.619 1.00 93.62 114 LEU A N 1
ATOM 855 C CA . LEU A 1 114 ? 15.645 -7.273 -0.610 1.00 93.62 114 LEU A CA 1
ATOM 856 C C . LEU A 1 114 ? 16.516 -6.715 -1.728 1.00 93.62 114 LEU A C 1
ATOM 858 O O . LEU A 1 114 ? 17.137 -5.665 -1.575 1.00 93.62 114 LEU A O 1
ATOM 862 N N . GLU A 1 115 ? 16.480 -7.367 -2.883 1.00 94.19 115 GLU A N 1
ATOM 863 C CA . GLU A 1 115 ? 17.151 -6.914 -4.099 1.00 94.19 115 GLU A CA 1
ATOM 864 C C . GLU A 1 115 ? 16.151 -6.866 -5.244 1.00 94.19 115 GLU A C 1
ATOM 866 O O . GLU A 1 115 ? 15.419 -7.827 -5.503 1.00 94.19 115 GLU A O 1
ATOM 871 N N . PHE A 1 116 ? 16.093 -5.736 -5.940 1.00 93.44 116 PHE A N 1
ATOM 872 C CA . PHE A 1 116 ? 15.133 -5.539 -7.015 1.00 93.44 116 PHE A CA 1
ATOM 873 C C . PHE A 1 116 ? 15.615 -4.523 -8.038 1.00 93.44 116 PHE A C 1
ATOM 875 O O . PHE A 1 116 ? 16.478 -3.686 -7.770 1.00 93.44 116 PHE A O 1
ATOM 882 N N . PHE A 1 117 ? 15.011 -4.599 -9.223 1.00 92.12 117 PHE A N 1
ATOM 883 C CA . PHE A 1 117 ? 15.190 -3.590 -10.254 1.00 92.12 117 PHE A CA 1
ATOM 884 C C . PHE A 1 117 ? 14.031 -2.598 -10.272 1.00 92.12 117 PHE A C 1
ATOM 886 O O . PHE A 1 117 ? 12.884 -3.002 -10.077 1.00 92.12 117 PHE A O 1
ATOM 893 N N . ILE A 1 118 ? 14.325 -1.337 -10.579 1.00 91.38 118 ILE A N 1
ATOM 894 C CA . ILE A 1 118 ? 13.341 -0.292 -10.864 1.00 91.38 118 ILE A CA 1
ATOM 895 C C . ILE A 1 118 ? 13.495 0.223 -12.282 1.00 91.38 118 ILE A C 1
ATOM 897 O O . ILE A 1 118 ? 14.608 0.361 -12.784 1.00 91.38 118 ILE A O 1
ATOM 901 N N . ARG A 1 119 ? 12.357 0.465 -12.937 1.00 90.44 119 ARG A N 1
ATOM 902 C CA . ARG A 1 119 ? 12.293 1.010 -14.293 1.00 90.44 119 ARG A CA 1
ATOM 903 C C . ARG A 1 119 ? 11.089 1.938 -14.452 1.00 90.44 119 ARG A C 1
ATOM 905 O O . ARG A 1 119 ? 10.041 1.637 -13.882 1.00 90.44 119 ARG A O 1
ATOM 912 N N . PRO A 1 120 ? 11.185 3.011 -15.246 1.00 89.44 120 PRO A N 1
ATOM 913 C CA . PRO A 1 120 ? 10.026 3.823 -15.598 1.00 89.44 120 PRO A CA 1
ATOM 914 C C . PRO A 1 120 ? 9.062 3.056 -16.518 1.00 89.44 120 PRO A C 1
ATOM 916 O O . PRO A 1 120 ? 9.443 2.094 -17.195 1.00 89.44 120 PRO A O 1
ATOM 919 N N . THR A 1 121 ? 7.810 3.516 -16.609 1.00 88.56 121 THR A N 1
ATOM 920 C CA . THR A 1 121 ? 6.789 2.935 -17.506 1.00 88.56 121 THR A CA 1
ATOM 921 C C . THR A 1 121 ? 7.246 2.888 -18.972 1.00 88.56 121 THR A C 1
ATOM 923 O O . THR A 1 121 ? 6.903 1.959 -19.709 1.00 88.56 121 THR A O 1
ATOM 926 N N . THR A 1 122 ? 8.079 3.842 -19.401 1.00 85.31 122 THR A N 1
ATOM 927 C CA . THR A 1 122 ? 8.644 3.920 -20.762 1.00 85.31 122 THR A CA 1
ATOM 928 C C . THR A 1 122 ? 9.527 2.721 -21.122 1.00 85.31 122 THR A C 1
ATOM 930 O O . THR A 1 122 ? 9.575 2.318 -22.288 1.00 85.31 122 THR A O 1
ATOM 933 N N . GLU A 1 123 ? 10.172 2.094 -20.137 1.00 86.62 123 GLU A N 1
ATOM 934 C CA . GLU A 1 123 ? 11.038 0.928 -20.329 1.00 86.62 123 GLU A CA 1
ATOM 935 C C . GLU A 1 123 ? 10.271 -0.408 -20.336 1.00 86.62 123 GLU A C 1
ATOM 937 O O . GLU A 1 123 ? 10.819 -1.441 -20.739 1.00 86.62 123 GLU A O 1
ATOM 942 N N . VAL A 1 124 ? 8.992 -0.422 -19.942 1.00 86.00 124 VAL A N 1
ATOM 943 C CA . VAL A 1 124 ? 8.167 -1.638 -19.950 1.00 86.00 124 VAL A CA 1
ATOM 944 C C . VAL A 1 124 ? 7.590 -1.872 -21.349 1.00 86.00 124 VAL A C 1
ATOM 946 O O . VAL A 1 124 ? 6.610 -1.258 -21.769 1.00 86.00 124 VAL A O 1
ATOM 949 N N . ARG A 1 125 ? 8.213 -2.791 -22.097 1.00 81.44 125 ARG A N 1
ATOM 950 C CA . ARG A 1 125 ? 7.889 -3.036 -23.518 1.00 81.44 125 ARG A CA 1
ATOM 951 C C . ARG A 1 125 ? 6.716 -3.987 -23.754 1.00 81.44 125 ARG A C 1
ATOM 953 O O . ARG A 1 125 ? 6.070 -3.916 -24.796 1.00 81.44 125 ARG A O 1
ATOM 960 N N . HIS A 1 126 ? 6.438 -4.890 -22.815 1.00 83.44 126 HIS A N 1
ATOM 961 C CA . HIS A 1 126 ? 5.441 -5.943 -23.012 1.00 83.44 126 HIS A CA 1
ATOM 962 C C . HIS A 1 126 ? 4.108 -5.589 -22.353 1.00 83.44 126 HIS A C 1
ATOM 964 O O . HIS A 1 126 ? 4.015 -5.508 -21.127 1.00 83.44 126 HIS A O 1
ATOM 970 N N . ARG A 1 127 ? 3.045 -5.492 -23.162 1.00 84.06 127 ARG A N 1
ATOM 971 C CA . ARG A 1 127 ? 1.670 -5.257 -22.690 1.00 84.06 127 ARG A CA 1
ATOM 972 C C . ARG A 1 127 ? 1.236 -6.259 -21.616 1.00 84.06 127 ARG A C 1
ATOM 974 O O . ARG A 1 127 ? 0.661 -5.852 -20.614 1.00 84.06 127 ARG A O 1
ATOM 981 N N . LYS A 1 128 ? 1.563 -7.550 -21.774 1.00 86.31 128 LYS A N 1
ATOM 982 C CA . LYS A 1 128 ? 1.238 -8.594 -20.781 1.00 86.31 128 LYS A CA 1
ATOM 983 C C . LYS A 1 128 ? 1.818 -8.280 -19.391 1.00 86.31 128 LYS A C 1
ATOM 985 O O . LYS A 1 128 ? 1.149 -8.519 -18.393 1.00 86.31 128 LYS A O 1
ATOM 990 N N . ILE A 1 129 ? 3.022 -7.698 -19.323 1.00 87.94 129 ILE A N 1
ATOM 991 C CA . ILE A 1 129 ? 3.661 -7.305 -18.055 1.00 87.94 129 ILE A CA 1
ATOM 992 C C . ILE A 1 129 ? 2.901 -6.141 -17.413 1.00 87.94 129 ILE A C 1
ATOM 994 O O . ILE A 1 129 ? 2.592 -6.209 -16.226 1.00 87.94 129 ILE A O 1
ATOM 998 N N . LEU A 1 130 ? 2.549 -5.118 -18.201 1.00 88.50 130 LEU A N 1
ATOM 999 C CA . LEU A 1 130 ? 1.772 -3.975 -17.711 1.00 88.50 130 LEU A CA 1
ATOM 1000 C C . LEU A 1 130 ? 0.423 -4.412 -17.140 1.00 88.50 130 LEU A C 1
ATOM 1002 O O . LEU A 1 130 ? 0.095 -4.078 -16.006 1.00 88.50 130 LEU A O 1
ATOM 1006 N N . ILE A 1 131 ? -0.342 -5.191 -17.909 1.00 88.88 131 ILE A N 1
ATOM 1007 C CA . ILE A 1 131 ? -1.678 -5.638 -17.502 1.00 88.88 131 ILE A CA 1
ATOM 1008 C C . ILE A 1 131 ? -1.602 -6.526 -16.259 1.00 88.88 131 ILE A C 1
ATOM 1010 O O . ILE A 1 131 ? -2.391 -6.340 -15.337 1.00 88.88 131 ILE A O 1
ATOM 1014 N N . ARG A 1 132 ? -0.632 -7.447 -16.186 1.00 91.31 132 ARG A N 1
ATOM 1015 C CA . ARG A 1 132 ? -0.452 -8.306 -15.009 1.00 91.31 132 ARG A CA 1
ATOM 1016 C C . ARG A 1 132 ? -0.100 -7.496 -13.759 1.00 91.31 132 ARG A C 1
ATOM 1018 O O . ARG A 1 132 ? -0.695 -7.728 -12.710 1.00 91.31 132 ARG A O 1
ATOM 1025 N N . GLY A 1 133 ? 0.826 -6.543 -13.869 1.00 92.56 133 GLY A N 1
ATOM 1026 C CA . GLY A 1 133 ? 1.202 -5.683 -12.745 1.00 92.56 133 GLY A CA 1
ATOM 1027 C C . GLY A 1 133 ? 0.053 -4.781 -12.289 1.00 92.56 133 GLY A C 1
ATOM 1028 O O . GLY A 1 133 ? -0.193 -4.667 -11.091 1.00 92.56 133 GLY A O 1
ATOM 1029 N N . LEU A 1 134 ? -0.710 -4.213 -13.229 1.00 93.69 134 LEU A N 1
ATOM 1030 C CA . LEU A 1 134 ? -1.907 -3.420 -12.929 1.00 93.69 134 LEU A CA 1
ATOM 1031 C C . LEU A 1 134 ? -3.001 -4.251 -12.255 1.00 93.69 134 LEU A C 1
ATOM 1033 O O . LEU A 1 134 ? -3.547 -3.819 -11.245 1.00 93.69 134 LEU A O 1
ATOM 1037 N N . ALA A 1 135 ? -3.286 -5.452 -12.761 1.00 93.50 135 ALA A N 1
ATOM 1038 C CA . ALA A 1 135 ? -4.263 -6.352 -12.153 1.00 93.50 135 ALA A CA 1
ATOM 1039 C C . ALA A 1 135 ? -3.874 -6.712 -10.711 1.00 93.50 135 ALA A C 1
ATOM 1041 O O . ALA A 1 135 ? -4.723 -6.748 -9.817 1.00 93.50 135 ALA A O 1
ATO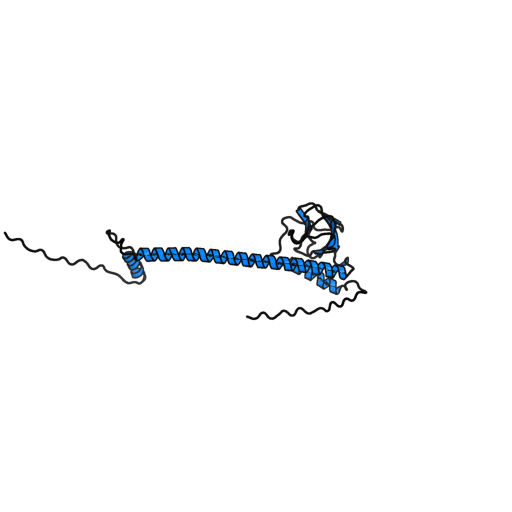M 1042 N N . GLN A 1 136 ? -2.579 -6.926 -10.464 1.00 94.94 136 GLN A N 1
ATOM 1043 C CA . GLN A 1 136 ? -2.076 -7.177 -9.120 1.00 94.94 136 GLN A CA 1
ATOM 1044 C C . GLN A 1 136 ? -2.206 -5.948 -8.214 1.00 94.94 136 GLN A C 1
ATOM 1046 O O . GLN A 1 136 ? -2.662 -6.079 -7.076 1.00 94.94 136 GLN A O 1
ATOM 1051 N N . LEU A 1 137 ? -1.849 -4.760 -8.712 1.00 95.38 137 LEU A N 1
ATOM 1052 C CA . LEU A 1 137 ? -2.023 -3.507 -7.980 1.00 95.38 137 LEU A CA 1
ATOM 1053 C C . LEU A 1 137 ? -3.494 -3.301 -7.608 1.00 95.38 137 LEU A C 1
ATOM 1055 O O . LEU A 1 137 ? -3.800 -3.054 -6.445 1.00 95.38 137 LEU A O 1
ATOM 1059 N N . HIS A 1 138 ? -4.412 -3.466 -8.562 1.00 94.88 138 HIS A N 1
ATOM 1060 C CA . HIS A 1 138 ? -5.851 -3.374 -8.315 1.00 94.88 138 HIS A CA 1
ATOM 1061 C C . HIS A 1 138 ? -6.298 -4.335 -7.223 1.00 94.88 138 HIS A C 1
ATOM 1063 O O . HIS A 1 138 ? -6.996 -3.926 -6.299 1.00 94.88 138 HIS A O 1
ATOM 1069 N N . ARG A 1 139 ? -5.858 -5.596 -7.275 1.00 95.19 139 ARG A N 1
ATOM 1070 C CA . ARG A 1 139 ? -6.177 -6.583 -6.240 1.00 95.19 139 ARG A CA 1
ATOM 1071 C C . ARG A 1 139 ? -5.716 -6.123 -4.853 1.00 95.19 139 ARG A C 1
ATOM 1073 O O . ARG A 1 139 ? -6.478 -6.259 -3.893 1.00 95.19 139 ARG A O 1
ATOM 1080 N N . TYR A 1 140 ? -4.505 -5.578 -4.732 1.00 95.31 140 TYR A N 1
ATOM 1081 C CA . TYR A 1 140 ? -3.970 -5.081 -3.455 1.00 95.31 140 TYR A CA 1
ATOM 1082 C C . TYR A 1 140 ? -4.710 -3.839 -2.963 1.00 95.31 140 TYR A C 1
ATOM 1084 O O . TYR A 1 140 ? -5.095 -3.778 -1.792 1.00 95.31 140 TYR A O 1
ATOM 1092 N N . VAL A 1 141 ? -4.998 -2.897 -3.860 1.00 94.31 141 VAL A N 1
ATOM 1093 C CA . VAL A 1 141 ? -5.765 -1.692 -3.540 1.00 94.31 141 VAL A CA 1
ATOM 1094 C C . VAL A 1 141 ? -7.171 -2.061 -3.072 1.00 94.31 141 VAL A C 1
ATOM 1096 O O . VAL A 1 141 ? -7.550 -1.683 -1.969 1.00 94.31 141 VAL A O 1
ATOM 1099 N N . PHE A 1 142 ? -7.926 -2.866 -3.824 1.00 93.81 142 PHE A N 1
ATOM 1100 C CA . PHE A 1 142 ? -9.285 -3.253 -3.428 1.00 93.81 142 PHE A CA 1
ATOM 1101 C C . PHE A 1 142 ? -9.318 -4.041 -2.117 1.00 93.81 142 PHE A C 1
ATOM 1103 O O . PHE A 1 142 ? -10.175 -3.785 -1.271 1.00 93.81 142 PHE A O 1
ATOM 1110 N N . SER A 1 143 ? -8.356 -4.943 -1.902 1.00 94.31 143 SER A N 1
ATOM 1111 C CA . SER A 1 143 ? -8.233 -5.649 -0.620 1.00 94.31 143 SER A CA 1
ATOM 1112 C C . SER A 1 143 ? -7.991 -4.670 0.531 1.00 94.31 143 SER A C 1
ATOM 1114 O O . SER A 1 143 ? -8.565 -4.811 1.608 1.00 94.31 143 SER A O 1
ATOM 1116 N N . THR A 1 144 ? -7.183 -3.637 0.300 1.00 92.44 144 THR A N 1
ATOM 1117 C CA . THR A 1 144 ? -6.891 -2.606 1.303 1.00 92.44 144 THR A CA 1
ATOM 1118 C C . THR A 1 144 ? -8.095 -1.721 1.582 1.00 92.44 144 THR A C 1
ATOM 1120 O O . THR A 1 144 ? -8.396 -1.461 2.744 1.00 92.44 144 THR A O 1
ATOM 1123 N N . LEU A 1 145 ? -8.841 -1.324 0.553 1.00 91.44 145 LEU A N 1
ATOM 1124 C CA . LEU A 1 145 ? -10.077 -0.559 0.716 1.00 91.44 145 LEU A CA 1
ATOM 1125 C C . LEU A 1 145 ? -11.120 -1.339 1.518 1.00 91.44 145 LEU A C 1
ATOM 1127 O O . LEU A 1 145 ? -11.738 -0.781 2.422 1.00 91.44 145 LEU A O 1
ATOM 1131 N N . ALA A 1 146 ? -11.257 -2.644 1.270 1.00 91.62 146 ALA A N 1
ATOM 1132 C CA . ALA A 1 146 ? -12.137 -3.502 2.059 1.00 91.62 146 ALA A CA 1
ATOM 1133 C C . ALA A 1 146 ? -11.717 -3.555 3.542 1.00 91.62 146 ALA A C 1
ATOM 1135 O O . ALA A 1 146 ? -12.567 -3.517 4.441 1.00 91.62 146 ALA A O 1
ATOM 1136 N N . LEU A 1 147 ? -10.407 -3.592 3.821 1.00 90.31 147 LEU A N 1
ATOM 1137 C CA . LEU A 1 147 ? -9.879 -3.534 5.187 1.00 90.31 147 LEU A CA 1
ATOM 1138 C C . LEU A 1 147 ? -10.164 -2.181 5.856 1.00 90.31 147 LEU A C 1
ATOM 1140 O O . LEU A 1 147 ? -10.590 -2.161 7.015 1.00 90.31 147 LEU A O 1
ATOM 1144 N N . ILE A 1 148 ? -9.977 -1.070 5.137 1.00 90.06 148 ILE A N 1
ATOM 1145 C CA . ILE A 1 148 ? -10.279 0.288 5.619 1.00 90.06 148 ILE A CA 1
ATOM 1146 C C . ILE A 1 148 ? -11.770 0.406 5.9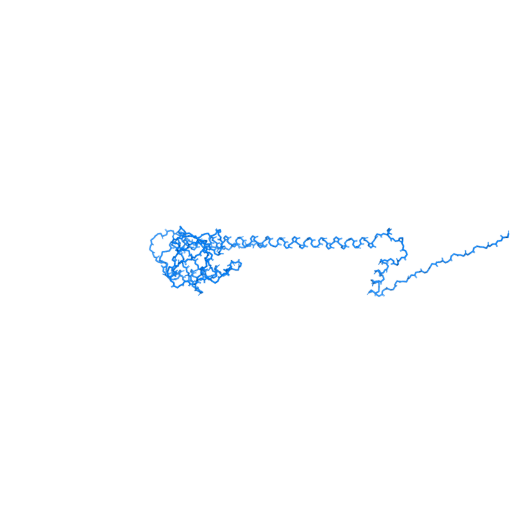49 1.00 90.06 148 ILE A C 1
ATOM 1148 O O . ILE A 1 148 ? -12.127 0.738 7.079 1.00 90.06 148 ILE A O 1
ATOM 1152 N N . GLN A 1 149 ? -12.646 0.013 5.023 1.00 90.44 149 GLN A N 1
ATOM 1153 C CA . GLN A 1 149 ? -14.095 0.054 5.217 1.00 90.44 149 GLN A CA 1
ATOM 1154 C C . GLN A 1 149 ? -14.535 -0.776 6.431 1.00 90.44 149 GLN A C 1
ATOM 1156 O O . GLN A 1 149 ? -15.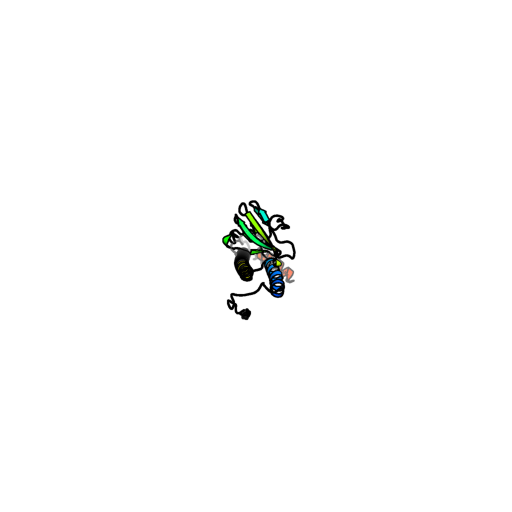324 -0.319 7.262 1.00 90.44 149 GLN A O 1
ATOM 1161 N N . THR A 1 150 ? -13.985 -1.984 6.583 1.00 90.62 150 THR A N 1
ATOM 1162 C CA . THR A 1 150 ? -14.278 -2.852 7.733 1.00 90.62 150 THR A CA 1
ATOM 1163 C C . THR A 1 150 ? -13.824 -2.211 9.047 1.00 90.62 150 THR A C 1
ATOM 1165 O O . THR A 1 150 ? -14.519 -2.290 10.066 1.00 90.62 150 THR A O 1
ATOM 1168 N N . ARG A 1 151 ? -12.654 -1.562 9.054 1.00 89.31 151 ARG A N 1
ATOM 1169 C CA . ARG A 1 151 ? -12.136 -0.847 10.226 1.00 89.31 151 ARG A CA 1
ATOM 1170 C C . ARG A 1 151 ? -13.047 0.317 10.613 1.00 89.31 151 ARG A C 1
ATOM 1172 O O . ARG A 1 151 ? -13.372 0.447 11.795 1.00 89.31 151 ARG A O 1
ATOM 1179 N N . ASP A 1 152 ? -13.498 1.106 9.650 1.00 89.81 152 ASP A N 1
ATOM 1180 C CA . ASP A 1 152 ? -14.343 2.278 9.895 1.00 89.81 152 ASP A CA 1
ATOM 1181 C C . ASP A 1 152 ? -15.735 1.904 10.404 1.00 89.81 152 ASP A C 1
ATOM 1183 O O . ASP A 1 152 ? -16.248 2.531 11.338 1.00 89.81 152 ASP A O 1
ATOM 1187 N N . GLN A 1 153 ? -16.318 0.822 9.880 1.00 90.50 153 GLN A N 1
ATOM 1188 C CA . GLN A 1 153 ? -17.563 0.258 10.405 1.00 90.50 153 GLN A CA 1
ATOM 1189 C C . GLN A 1 153 ? -17.405 -0.184 11.865 1.00 90.50 153 GLN A C 1
ATOM 1191 O O . GLN A 1 153 ? -18.229 0.158 12.717 1.00 90.50 153 GLN A O 1
ATOM 1196 N N . ARG A 1 154 ? -16.310 -0.889 12.189 1.00 91.19 154 ARG A N 1
ATOM 1197 C CA . ARG A 1 154 ? -16.010 -1.315 13.566 1.00 91.19 154 ARG A CA 1
ATOM 1198 C C . ARG A 1 154 ? -15.813 -0.125 14.503 1.00 91.19 154 ARG A C 1
ATOM 1200 O O . ARG A 1 154 ? -16.291 -0.161 15.636 1.00 91.19 154 ARG A O 1
ATOM 1207 N N . LEU A 1 155 ? -15.122 0.925 14.062 1.00 91.31 155 LEU A N 1
ATOM 1208 C CA . LEU A 1 155 ? -14.923 2.139 14.858 1.00 91.31 155 LEU A CA 1
ATOM 1209 C C . LEU A 1 155 ? -16.236 2.889 15.086 1.00 91.31 155 LEU A C 1
ATOM 1211 O O . LEU A 1 155 ? -16.507 3.317 16.209 1.00 91.31 155 LEU A O 1
ATOM 1215 N N . SER A 1 156 ? -17.072 2.998 14.057 1.00 91.62 156 SER A N 1
ATOM 1216 C CA . SER A 1 156 ? -18.395 3.614 14.155 1.00 91.62 156 SER A CA 1
ATOM 1217 C C . SER A 1 156 ? -19.298 2.860 15.132 1.00 91.62 156 SER A C 1
ATOM 1219 O O . SER A 1 156 ? -19.879 3.481 16.023 1.00 91.62 156 SER A O 1
ATOM 1221 N N . LEU A 1 157 ? -19.332 1.525 15.057 1.00 92.62 157 LEU A N 1
ATOM 1222 C CA . LEU A 1 157 ? -20.066 0.693 16.016 1.00 92.62 157 LEU A CA 1
ATOM 1223 C C . LEU A 1 157 ? -19.561 0.881 17.449 1.00 92.62 157 LEU A C 1
ATOM 1225 O O . LEU A 1 157 ? -20.366 1.072 18.359 1.00 92.62 157 LEU A O 1
ATOM 1229 N N . LYS A 1 158 ? -18.238 0.892 17.661 1.00 93.19 158 LYS A N 1
ATOM 1230 C CA . LYS A 1 158 ? -17.658 1.140 18.992 1.00 93.19 158 LYS A CA 1
ATOM 1231 C C . LYS A 1 158 ? -18.088 2.497 19.551 1.00 93.19 158 LYS A C 1
ATOM 1233 O O . LYS A 1 158 ? -18.504 2.573 20.705 1.00 93.19 158 LYS A O 1
ATOM 1238 N N . ARG A 1 159 ? -18.035 3.558 18.738 1.00 93.75 159 ARG A N 1
ATOM 1239 C CA . ARG A 1 159 ? -18.474 4.907 19.139 1.00 93.75 159 ARG A CA 1
ATOM 1240 C C . ARG A 1 159 ? -19.964 4.940 19.475 1.00 93.75 159 ARG A C 1
ATOM 1242 O O . ARG A 1 159 ? -20.346 5.557 20.466 1.00 93.75 159 ARG A O 1
ATOM 1249 N N . PHE A 1 160 ? -20.799 4.266 18.685 1.00 93.06 160 PHE A N 1
ATOM 1250 C CA . PHE A 1 160 ? -22.231 4.149 18.957 1.00 93.06 160 PHE A CA 1
ATOM 1251 C C . PHE A 1 160 ? -22.499 3.448 20.297 1.00 93.06 160 PHE A C 1
ATOM 1253 O O . PHE A 1 160 ? -23.216 3.987 21.136 1.00 93.06 160 PHE A O 1
ATOM 1260 N N . GLN A 1 161 ? -21.849 2.309 20.549 1.00 92.75 161 GLN A N 1
ATOM 1261 C CA . GLN A 1 161 ? -21.982 1.568 21.809 1.00 92.75 161 GLN A CA 1
ATOM 1262 C C . GLN A 1 161 ? -21.517 2.383 23.022 1.00 92.75 161 GLN A C 1
ATOM 1264 O O . GLN A 1 161 ? -22.163 2.358 24.068 1.00 92.75 161 GLN A O 1
ATOM 1269 N N . GLN A 1 162 ? -20.420 3.134 22.894 1.00 92.38 162 GLN A N 1
ATOM 1270 C CA . GLN A 1 162 ? -19.948 4.032 23.953 1.00 92.38 162 GLN A CA 1
ATOM 1271 C C . GLN A 1 162 ? -20.977 5.121 24.273 1.00 92.38 162 GLN A C 1
ATOM 1273 O O . GLN A 1 162 ? -21.280 5.347 25.443 1.00 92.38 162 GLN A O 1
ATOM 1278 N N . ARG A 1 163 ? -21.561 5.750 23.244 1.00 92.69 163 ARG A N 1
ATOM 1279 C CA . ARG A 1 163 ? -22.632 6.743 23.421 1.00 92.69 163 ARG A CA 1
ATOM 1280 C C . ARG A 1 163 ? -23.869 6.134 24.072 1.00 92.69 163 ARG A C 1
ATOM 1282 O O . ARG A 1 163 ? -24.433 6.743 24.969 1.00 92.69 163 ARG A O 1
ATOM 1289 N N . GLN A 1 164 ? -24.261 4.927 23.670 1.00 93.19 164 GLN A N 1
ATOM 1290 C CA . GLN A 1 164 ? -25.410 4.240 24.257 1.00 93.19 164 GLN A CA 1
ATOM 1291 C C . GLN A 1 164 ? -25.207 3.959 25.752 1.00 93.19 164 GLN A C 1
ATOM 1293 O O . GLN A 1 164 ? -26.106 4.240 26.538 1.00 93.19 164 GLN A O 1
ATOM 1298 N N . ARG A 1 165 ? -24.025 3.470 26.156 1.00 92.25 165 ARG A N 1
ATOM 1299 C CA . ARG A 1 165 ? -23.696 3.236 27.575 1.00 92.25 165 ARG A CA 1
ATOM 1300 C C . ARG A 1 165 ? -23.727 4.524 28.392 1.00 92.25 165 ARG A C 1
ATOM 1302 O O . ARG A 1 165 ? -24.267 4.536 29.492 1.00 92.25 165 ARG A O 1
ATOM 1309 N N . LEU A 1 166 ? -23.172 5.607 27.847 1.00 91.44 166 LEU A N 1
ATOM 1310 C CA . LEU A 1 166 ? -23.191 6.909 28.508 1.00 91.44 166 LEU A CA 1
ATOM 1311 C C . LEU A 1 166 ? -24.624 7.432 28.655 1.00 91.44 166 LEU A C 1
ATOM 1313 O O . LEU A 1 166 ? -25.011 7.842 29.743 1.00 91.44 166 LEU A O 1
ATOM 1317 N N . ASN A 1 167 ? -25.431 7.341 27.597 1.00 90.19 167 ASN A N 1
ATOM 1318 C CA . ASN A 1 167 ? -26.833 7.746 27.642 1.00 90.19 167 ASN A CA 1
ATOM 1319 C C . ASN A 1 167 ? -27.626 6.927 28.667 1.00 90.19 167 ASN A C 1
ATOM 1321 O O . ASN A 1 167 ? -28.367 7.515 29.442 1.00 90.19 167 ASN A O 1
ATOM 1325 N N . GLN A 1 168 ? -27.433 5.605 28.723 1.00 89.56 168 GLN A N 1
ATOM 1326 C CA . GLN A 1 168 ? -28.070 4.745 29.728 1.00 89.56 168 GLN A CA 1
ATOM 1327 C C . GLN A 1 168 ? -27.685 5.163 31.147 1.00 89.56 168 GLN A C 1
ATOM 1329 O O . GLN A 1 168 ? -28.566 5.381 31.970 1.00 89.56 168 GLN A O 1
ATOM 1334 N N . SER A 1 169 ? -26.393 5.370 31.411 1.00 86.69 169 SER A N 1
ATOM 1335 C CA . SER A 1 169 ? -25.913 5.825 32.720 1.00 86.69 169 SER A CA 1
ATOM 1336 C C . SER A 1 169 ? -26.501 7.182 33.129 1.00 86.69 169 SER A C 1
ATOM 1338 O O . SER A 1 169 ? -26.900 7.365 34.281 1.00 86.69 169 SER A O 1
ATOM 1340 N N . VAL A 1 170 ? -26.603 8.128 32.190 1.00 88.06 170 VAL A N 1
ATOM 1341 C CA . VAL A 1 170 ? -27.238 9.431 32.434 1.00 88.06 170 VAL A CA 1
ATOM 1342 C C . VAL A 1 170 ? -28.730 9.260 32.713 1.00 88.06 170 VAL A C 1
ATOM 1344 O O . VAL A 1 170 ? -29.229 9.826 33.682 1.00 88.06 170 VAL A O 1
ATOM 1347 N N . THR A 1 171 ? -29.443 8.459 31.916 1.00 86.06 171 THR A N 1
ATOM 1348 C CA . THR A 1 171 ? -30.872 8.193 32.122 1.00 86.06 171 THR A CA 1
ATOM 1349 C C . THR A 1 171 ? -31.129 7.533 33.473 1.00 86.06 171 THR A C 1
ATOM 1351 O O . THR A 1 171 ? -31.991 8.000 34.208 1.00 86.06 171 THR A O 1
ATOM 1354 N N . GLU A 1 172 ? -30.361 6.507 33.843 1.00 84.19 172 GLU A N 1
ATOM 1355 C CA . GLU A 1 172 ? -30.458 5.852 35.153 1.00 84.19 172 GLU A CA 1
ATOM 1356 C C . GLU A 1 172 ? -30.211 6.833 36.301 1.00 84.19 172 GLU A C 1
ATOM 1358 O O . GLU A 1 172 ? -30.930 6.811 37.298 1.00 84.19 172 GLU A O 1
ATOM 1363 N N . THR A 1 173 ? -29.228 7.724 36.151 1.00 78.94 173 THR A N 1
ATOM 1364 C CA . THR A 1 173 ? -28.932 8.755 37.152 1.00 78.94 173 THR A CA 1
ATOM 1365 C C . THR A 1 173 ? -30.100 9.727 37.296 1.00 78.94 173 THR A C 1
ATOM 1367 O O . THR A 1 173 ? -30.559 9.954 38.409 1.00 78.94 173 THR A O 1
ATOM 1370 N N . VAL A 1 174 ? -30.630 10.251 36.187 1.00 81.94 174 VAL A N 1
ATOM 1371 C CA . VAL A 1 174 ? -31.765 11.188 36.202 1.00 81.94 174 VAL A CA 1
ATOM 1372 C C . VAL A 1 174 ? -33.014 10.532 36.783 1.00 81.94 174 VAL A C 1
ATOM 1374 O O . VAL A 1 174 ? -33.671 11.136 37.625 1.00 81.94 174 VAL A O 1
ATOM 1377 N N . VAL A 1 175 ? -33.324 9.293 36.387 1.00 81.81 175 VAL A N 1
ATOM 1378 C CA . VAL A 1 175 ? -34.460 8.544 36.941 1.00 81.81 175 VAL A CA 1
ATOM 1379 C C . VAL A 1 175 ? -34.284 8.354 38.445 1.00 81.81 175 VAL A C 1
ATOM 1381 O O . VAL A 1 175 ? -35.209 8.668 39.183 1.00 81.81 175 VAL A O 1
ATOM 1384 N N . ARG A 1 176 ? -33.097 7.945 38.916 1.00 71.56 176 ARG A N 1
ATOM 1385 C CA . ARG A 1 176 ? -32.810 7.802 40.354 1.00 71.56 176 ARG A CA 1
ATOM 1386 C C . ARG A 1 176 ? -32.957 9.123 41.112 1.00 71.56 176 ARG A C 1
ATOM 1388 O O . ARG A 1 176 ? -33.510 9.140 42.207 1.00 71.56 176 ARG A O 1
ATOM 1395 N N . THR A 1 177 ? -32.466 10.226 40.549 1.00 68.19 177 THR A N 1
ATOM 1396 C CA . THR A 1 177 ? -32.605 11.557 41.155 1.00 68.19 177 THR A CA 1
ATOM 1397 C C . THR A 1 177 ? -34.069 11.985 41.223 1.00 68.19 177 THR A C 1
ATOM 1399 O O . THR A 1 177 ? -34.496 12.513 42.243 1.00 68.19 177 THR A O 1
ATOM 1402 N N . LEU A 1 178 ? -34.855 11.730 40.175 1.00 73.00 178 LEU A N 1
ATOM 1403 C CA . LEU A 1 178 ? -36.282 12.048 40.157 1.00 73.00 178 LEU A CA 1
ATOM 1404 C C . LEU A 1 178 ? -37.075 11.181 41.141 1.00 73.00 178 LEU A C 1
ATOM 1406 O O . LEU A 1 178 ? -37.915 11.714 41.856 1.00 73.00 178 LEU A O 1
ATOM 1410 N N . THR A 1 179 ? -36.799 9.877 41.233 1.00 65.38 179 THR A N 1
ATOM 1411 C CA . THR A 1 179 ? -37.473 8.999 42.204 1.00 65.38 179 THR A CA 1
ATOM 1412 C C . THR A 1 179 ? -37.094 9.340 43.640 1.00 65.38 179 THR A C 1
ATOM 1414 O O . THR A 1 179 ? -37.972 9.371 44.487 1.00 65.38 179 THR A O 1
ATOM 1417 N N . GLY A 1 180 ? -35.833 9.694 43.914 1.00 64.06 180 GLY A N 1
ATOM 1418 C CA . GLY A 1 180 ? -35.413 10.146 45.248 1.00 64.06 180 GLY A CA 1
ATOM 1419 C C . GLY A 1 180 ? -36.051 11.471 45.689 1.00 64.06 180 GLY A C 1
ATOM 1420 O O . GLY A 1 180 ? -36.117 11.755 46.876 1.00 64.06 180 GLY A O 1
ATOM 1421 N N . VAL A 1 181 ? -36.551 12.278 44.749 1.00 63.84 181 VAL A N 1
ATOM 1422 C CA . VAL A 1 181 ? -37.344 13.485 45.044 1.00 63.84 181 VAL A CA 1
ATOM 1423 C C . VAL A 1 181 ? -38.826 13.153 45.294 1.00 63.84 181 VAL A C 1
ATOM 1425 O O . VAL A 1 181 ? -39.537 13.954 45.897 1.00 63.84 181 VAL A O 1
ATOM 1428 N N . LEU A 1 182 ? -39.297 11.991 44.831 1.00 57.34 182 LEU A N 1
ATOM 1429 C CA . LEU A 1 182 ? -40.699 11.566 44.886 1.00 57.34 182 LEU A CA 1
ATOM 1430 C C . LEU A 1 182 ? -40.993 10.531 45.984 1.00 57.34 182 LEU A C 1
ATOM 1432 O O . LEU A 1 182 ? -42.170 10.296 46.255 1.00 57.34 182 LEU A O 1
ATOM 1436 N N . ASP A 1 183 ? -39.972 9.932 46.604 1.00 48.22 183 ASP A N 1
ATOM 1437 C CA . ASP A 1 183 ? -40.143 8.976 47.702 1.00 48.22 183 ASP A CA 1
ATOM 1438 C C . ASP A 1 183 ? -40.515 9.717 49.010 1.00 48.22 183 ASP A C 1
ATOM 1440 O O . ASP A 1 183 ? -39.719 10.527 49.496 1.00 48.22 183 ASP A O 1
ATOM 1444 N N . PRO A 1 184 ? -41.715 9.508 49.590 1.00 50.12 184 PRO A N 1
ATOM 1445 C CA . PRO A 1 184 ? -42.178 10.259 50.761 1.00 50.12 184 PRO A CA 1
ATOM 1446 C C . PRO A 1 184 ? -41.703 9.686 52.105 1.00 50.12 184 PRO A C 1
ATOM 1448 O O . PRO A 1 184 ? -41.890 10.343 53.129 1.00 50.12 184 PRO A O 1
ATOM 1451 N N . ASP A 1 185 ? -41.113 8.489 52.129 1.00 47.56 185 ASP A N 1
ATOM 1452 C CA . ASP A 1 185 ? -40.796 7.775 53.377 1.00 47.56 185 ASP A CA 1
ATOM 1453 C C . ASP A 1 185 ? -39.535 8.290 54.101 1.00 47.56 185 ASP A C 1
ATOM 1455 O O . ASP A 1 185 ? -39.292 7.911 55.243 1.00 47.56 185 ASP A O 1
ATOM 1459 N N . 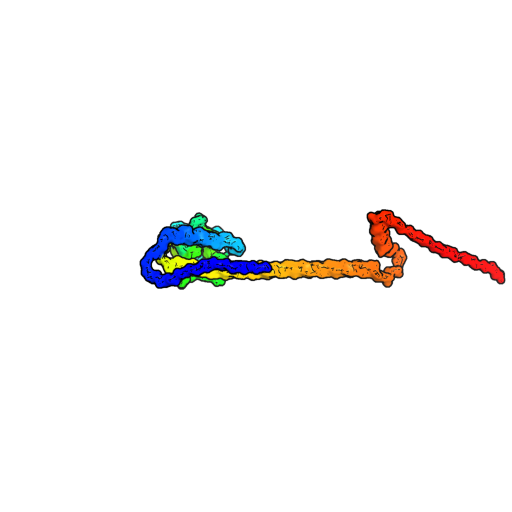ASP A 1 186 ? -38.789 9.229 53.504 1.00 43.41 186 ASP A N 1
ATOM 1460 C CA . ASP A 1 186 ? -37.664 9.937 54.147 1.00 43.41 186 ASP A CA 1
ATOM 1461 C C . ASP A 1 186 ? -38.067 11.323 54.712 1.00 43.41 186 ASP A C 1
ATOM 1463 O O . ASP A 1 186 ? -37.229 12.122 55.130 1.00 43.41 186 ASP A O 1
ATOM 1467 N N . LEU A 1 187 ? -39.371 11.641 54.751 1.00 42.38 187 LEU A N 1
ATOM 1468 C CA . LEU A 1 187 ? -39.894 12.928 55.244 1.00 42.38 187 LEU A CA 1
ATOM 1469 C C . LEU A 1 187 ? -40.187 12.956 56.752 1.00 42.38 187 LEU A C 1
ATOM 1471 O O . LEU A 1 187 ? -40.869 13.861 57.240 1.00 42.38 187 LEU A O 1
ATOM 1475 N N . SER A 1 188 ? -39.649 12.016 57.525 1.00 43.06 188 SER A N 1
ATOM 1476 C CA . SER A 1 188 ? -39.691 12.066 58.987 1.00 43.06 188 SER A CA 1
ATOM 1477 C C . SER A 1 188 ? -38.410 12.659 59.572 1.00 43.06 188 SER A C 1
ATOM 1479 O O . SER A 1 188 ? -37.755 12.004 60.375 1.00 43.06 188 SER A O 1
ATOM 1481 N N . GLN A 1 189 ? -38.051 13.887 59.182 1.00 41.72 189 GLN A N 1
ATOM 1482 C CA . GLN A 1 189 ? -37.253 14.807 60.007 1.00 41.72 189 GLN A CA 1
ATOM 1483 C C . GLN A 1 189 ? -37.205 16.214 59.385 1.00 41.72 189 GLN A C 1
ATOM 1485 O O . GLN A 1 189 ? -36.430 16.490 58.481 1.00 41.72 189 GLN A O 1
ATOM 1490 N N . ASP A 1 190 ? -38.100 17.075 59.876 1.00 48.72 190 ASP A N 1
ATOM 1491 C CA . ASP A 1 190 ? -37.972 18.523 60.141 1.00 48.72 190 ASP A CA 1
ATOM 1492 C C . ASP A 1 190 ? -36.950 19.384 59.359 1.00 48.72 190 ASP A C 1
ATOM 1494 O O . ASP A 1 190 ? -36.298 20.265 59.919 1.00 48.72 190 ASP A O 1
ATOM 1498 N N . ILE A 1 191 ? -36.815 19.185 58.049 1.00 46.19 191 ILE A N 1
ATOM 1499 C CA . ILE A 1 191 ? -36.088 20.095 57.161 1.00 46.19 191 ILE A CA 1
ATOM 1500 C C . ILE A 1 191 ? -36.952 20.301 55.923 1.00 46.19 191 ILE A C 1
ATOM 1502 O O . ILE A 1 191 ? -37.446 19.352 55.318 1.00 46.19 191 ILE A O 1
ATOM 1506 N N . GLU A 1 192 ? -37.189 21.568 55.589 1.00 52.75 192 GLU A N 1
ATOM 1507 C CA . GLU A 1 192 ? -37.992 22.017 54.454 1.00 52.75 192 GLU A CA 1
ATOM 1508 C C . GLU A 1 192 ? -37.769 21.136 53.221 1.00 52.75 192 GLU A C 1
ATOM 1510 O O . GLU A 1 192 ? -36.675 21.120 52.659 1.00 52.75 192 GLU A O 1
ATOM 1515 N N . SER A 1 193 ? -38.803 20.377 52.830 1.00 60.25 193 SER A N 1
ATOM 1516 C CA . SER A 1 193 ? -38.632 19.312 51.840 1.00 60.25 193 SER A CA 1
ATOM 1517 C C . SER A 1 193 ? -37.948 19.836 50.562 1.00 60.25 193 SER A C 1
ATOM 1519 O O . SER A 1 193 ? -38.336 20.899 50.055 1.00 60.25 193 SER A O 1
ATOM 1521 N N . PRO A 1 194 ? -36.977 19.099 49.994 1.00 57.72 194 PRO A N 1
ATOM 1522 C CA . PRO A 1 194 ? -36.327 19.450 48.731 1.00 57.72 194 PRO A CA 1
ATOM 1523 C C . PRO A 1 194 ? -37.327 19.699 47.595 1.00 57.72 194 PRO A C 1
ATOM 1525 O O . PRO A 1 194 ? -37.083 20.528 46.721 1.00 57.72 194 PRO A O 1
ATOM 1528 N N . LEU A 1 195 ? -38.492 19.045 47.646 1.00 54.78 195 LEU A N 1
ATOM 1529 C CA . LEU A 1 195 ? -39.606 19.256 46.727 1.00 54.78 195 LEU A CA 1
ATOM 1530 C C . LEU A 1 195 ? -40.232 20.655 46.871 1.00 54.78 195 LEU A C 1
ATOM 1532 O O . LEU A 1 195 ? -40.506 21.304 45.868 1.00 54.78 195 LEU A O 1
ATOM 1536 N N . LEU A 1 196 ? -40.409 21.160 48.096 1.00 58.97 196 LEU A N 1
ATOM 1537 C CA . LEU A 1 196 ? -40.863 22.535 48.359 1.00 58.97 196 LEU A CA 1
ATOM 1538 C C . LEU A 1 196 ? -39.816 23.574 47.947 1.00 58.97 196 LEU A C 1
ATOM 1540 O O . LEU A 1 196 ? -40.186 24.640 47.458 1.00 58.97 196 LEU A O 1
ATOM 1544 N N . ALA A 1 197 ? -38.526 23.270 48.105 1.00 60.38 197 ALA A N 1
ATOM 1545 C CA . ALA A 1 197 ? -37.440 24.137 47.652 1.00 60.38 197 ALA A CA 1
ATOM 1546 C C . ALA A 1 197 ? -37.348 24.180 46.115 1.00 60.38 197 ALA A C 1
ATOM 1548 O O . ALA A 1 197 ? -37.246 25.261 45.534 1.00 60.38 197 ALA A O 1
ATOM 1549 N N . ALA A 1 198 ? -37.466 23.030 45.445 1.00 63.09 198 ALA A N 1
ATOM 1550 C CA . ALA A 1 198 ? -37.495 22.932 43.988 1.00 63.09 198 ALA A CA 1
ATOM 1551 C C . ALA A 1 198 ? -38.768 23.561 43.396 1.00 63.09 198 ALA A C 1
ATOM 1553 O O . ALA A 1 198 ? -38.684 24.356 42.462 1.00 63.09 198 ALA A O 1
ATOM 1554 N N . ALA A 1 199 ? -39.941 23.295 43.978 1.00 65.75 199 ALA A N 1
ATOM 1555 C CA . ALA A 1 199 ? -41.201 23.925 43.585 1.00 65.75 199 ALA A CA 1
ATOM 1556 C C . ALA A 1 199 ? -41.191 25.439 43.849 1.00 65.75 199 ALA A C 1
ATOM 1558 O O . ALA A 1 199 ? -41.713 26.206 43.044 1.00 65.75 199 ALA A O 1
ATOM 1559 N N . GLY A 1 200 ? -40.542 25.888 44.928 1.00 59.94 200 GLY A N 1
ATOM 1560 C CA . GLY A 1 200 ? -40.305 27.303 45.207 1.00 59.94 200 GLY A CA 1
ATOM 1561 C C . GLY A 1 200 ? -39.364 27.959 44.192 1.00 59.94 200 GLY A C 1
ATOM 1562 O O . GLY A 1 200 ? -39.636 29.069 43.737 1.00 59.94 200 GLY A O 1
ATOM 1563 N N . ALA A 1 201 ? -38.293 27.273 43.781 1.00 62.94 201 ALA A N 1
ATOM 1564 C CA . ALA A 1 201 ? -37.356 27.761 42.769 1.00 62.94 201 ALA A CA 1
ATOM 1565 C C . ALA A 1 201 ? -38.002 27.852 41.375 1.00 62.94 201 ALA A C 1
ATOM 1567 O O . ALA A 1 201 ? -37.840 28.861 40.687 1.00 62.94 201 ALA A O 1
ATOM 1568 N N . VAL A 1 202 ? -38.790 26.843 40.988 1.00 66.81 202 VAL A N 1
ATOM 1569 C CA . VAL A 1 202 ? -39.537 26.821 39.720 1.00 66.81 202 VAL A CA 1
ATOM 1570 C C . VAL A 1 202 ? -40.680 27.840 39.735 1.00 66.81 202 VAL A C 1
ATOM 1572 O O . VAL A 1 202 ? -40.828 28.601 38.781 1.00 66.81 202 VAL A O 1
ATOM 1575 N N . GLY A 1 203 ? -41.436 27.935 40.832 1.00 63.41 203 GLY A N 1
ATOM 1576 C CA . GLY A 1 203 ? -42.479 28.948 41.012 1.00 63.41 203 GLY A CA 1
ATOM 1577 C C . GLY A 1 203 ? -41.921 30.367 40.907 1.00 63.41 203 GLY A C 1
ATOM 1578 O O . GLY A 1 203 ? -42.463 31.185 40.172 1.00 63.41 203 GLY A O 1
ATOM 1579 N N . LYS A 1 204 ? -40.767 30.640 41.530 1.00 59.34 204 LYS A N 1
ATOM 1580 C CA . LYS A 1 204 ? -40.080 31.938 41.440 1.00 59.34 204 LYS A CA 1
ATOM 1581 C C . LYS A 1 204 ? -39.582 32.252 40.025 1.00 59.34 204 LYS A C 1
ATOM 1583 O O . LYS A 1 204 ? -39.718 33.392 39.591 1.00 59.34 204 LYS A O 1
ATOM 1588 N N . ALA A 1 205 ? -39.050 31.268 39.299 1.00 62.94 205 ALA A N 1
ATOM 1589 C CA . ALA A 1 205 ? -38.643 31.436 37.900 1.00 62.94 205 ALA A CA 1
ATOM 1590 C C . ALA A 1 205 ? -39.836 31.707 36.961 1.00 62.94 205 ALA A C 1
ATOM 1592 O O . ALA A 1 205 ? -39.680 32.393 35.955 1.00 62.94 205 ALA A O 1
ATOM 1593 N N . LEU A 1 206 ? -41.027 31.214 37.316 1.00 64.81 206 LEU A N 1
ATOM 1594 C CA . LEU A 1 206 ? -42.284 31.431 36.591 1.00 64.81 206 LEU A CA 1
ATOM 1595 C C . LEU A 1 206 ? -43.121 32.606 37.138 1.00 64.81 206 LEU A C 1
ATOM 1597 O O . LEU A 1 206 ? -44.231 32.834 36.664 1.00 64.81 206 LEU A O 1
ATOM 1601 N N . GLY A 1 207 ? -42.614 33.360 38.122 1.00 57.34 207 GLY A N 1
ATOM 1602 C CA . GLY A 1 207 ? -43.299 34.521 38.708 1.00 57.34 207 GLY A CA 1
ATOM 1603 C C . GLY A 1 207 ? -44.476 34.196 39.642 1.00 57.34 207 GLY A C 1
ATOM 1604 O O . GLY A 1 207 ? -45.259 35.084 39.971 1.00 57.34 207 GLY A O 1
ATOM 1605 N N . VAL A 1 208 ? -44.613 32.948 40.089 1.00 54.00 208 VAL A N 1
ATOM 1606 C CA . VAL A 1 208 ? -45.696 32.474 40.963 1.00 54.00 208 VAL A CA 1
ATOM 1607 C C . VAL A 1 208 ? -45.193 32.345 42.405 1.00 54.00 208 VAL A C 1
ATOM 1609 O O . VAL A 1 208 ? -44.313 31.537 42.704 1.00 54.00 208 VAL A O 1
ATOM 1612 N N . ALA A 1 209 ? -45.763 33.133 43.323 1.00 54.12 209 ALA A N 1
ATOM 1613 C CA . ALA A 1 209 ? -45.423 33.099 44.746 1.00 54.12 209 ALA A CA 1
ATOM 1614 C C . ALA A 1 209 ? -46.277 32.067 45.504 1.00 54.12 209 ALA A C 1
ATOM 1616 O O . ALA A 1 209 ? -47.502 32.161 45.529 1.00 54.12 209 ALA A O 1
ATOM 1617 N N . ILE A 1 210 ? -45.629 31.097 46.155 1.00 53.78 210 ILE A N 1
ATOM 1618 C CA . ILE A 1 210 ? -46.296 30.072 46.972 1.00 53.78 210 ILE A CA 1
ATOM 1619 C C . ILE A 1 210 ? -46.205 30.487 48.447 1.00 53.78 210 ILE A C 1
ATOM 1621 O O . ILE A 1 210 ? -45.112 30.574 49.007 1.00 53.78 210 ILE A O 1
ATOM 1625 N N . HIS A 1 211 ? -47.343 30.761 49.089 1.00 44.88 211 HIS A N 1
ATOM 1626 C CA . HIS A 1 211 ? -47.407 31.138 50.507 1.00 44.88 211 HIS A CA 1
ATOM 1627 C C . HIS A 1 211 ? -47.760 29.939 51.396 1.00 44.88 211 HIS A C 1
ATOM 1629 O O . HIS A 1 211 ? -48.722 29.219 51.126 1.00 44.88 211 HIS A O 1
ATOM 1635 N N . ARG A 1 212 ? -47.007 29.739 52.490 1.00 45.34 212 ARG A N 1
ATOM 1636 C CA . ARG A 1 212 ? -47.340 28.736 53.516 1.00 45.34 212 ARG A CA 1
ATOM 1637 C C . ARG A 1 212 ? -48.535 29.212 54.341 1.00 45.34 212 ARG A C 1
ATOM 1639 O O . ARG A 1 212 ? -48.545 30.331 54.847 1.00 45.34 212 ARG A O 1
ATOM 1646 N N . ARG A 1 213 ? -49.536 28.346 54.500 1.00 39.03 213 ARG A N 1
ATOM 1647 C CA . ARG A 1 213 ? -50.691 28.584 55.376 1.00 39.03 213 ARG A CA 1
ATOM 1648 C C . ARG A 1 213 ? -50.292 28.307 56.836 1.00 39.03 213 ARG A C 1
ATOM 1650 O O . ARG A 1 213 ? -49.719 27.247 57.081 1.00 39.03 213 ARG A O 1
ATOM 1657 N N . PRO A 1 214 ? -50.574 29.199 57.804 1.00 37.69 214 PRO A N 1
ATOM 1658 C CA . PRO A 1 214 ? -50.205 28.966 59.198 1.00 37.69 214 PRO A CA 1
ATOM 1659 C C . PRO A 1 214 ? -51.178 27.983 59.882 1.00 37.69 214 PRO A C 1
ATOM 1661 O O . PRO A 1 214 ? -52.347 27.906 59.486 1.00 37.69 214 PRO A O 1
ATOM 1664 N N . PRO A 1 215 ? -50.722 27.233 60.905 1.00 42.22 215 PRO A N 1
ATOM 1665 C CA . PRO A 1 215 ? -51.538 26.235 61.591 1.00 42.22 215 PRO A CA 1
ATOM 1666 C C . PRO A 1 215 ? -52.607 26.889 62.482 1.00 42.22 215 PRO A C 1
ATOM 1668 O O . PRO A 1 215 ? -52.336 27.840 63.217 1.00 42.22 215 PRO A O 1
ATOM 1671 N N . GLN A 1 216 ? -53.836 26.367 62.424 1.00 38.44 216 GLN A N 1
ATOM 1672 C CA . GLN A 1 216 ? -54.942 26.778 63.291 1.00 38.44 216 GLN A CA 1
ATOM 1673 C C . GLN A 1 216 ? -54.677 26.312 64.734 1.00 38.44 216 GLN A C 1
ATOM 1675 O O . GLN A 1 216 ? -54.489 25.123 64.978 1.00 38.44 216 GLN A O 1
ATOM 1680 N N . LYS A 1 217 ? -54.665 27.245 65.697 1.00 38.72 217 LYS A N 1
ATOM 1681 C CA . LYS A 1 217 ? -54.645 26.938 67.137 1.00 38.72 217 LYS A CA 1
ATOM 1682 C C . LYS A 1 217 ? -56.039 26.490 67.591 1.00 38.72 217 LYS A C 1
ATOM 1684 O O . LYS A 1 217 ? -56.995 27.252 67.461 1.00 38.72 217 LYS A O 1
ATOM 1689 N N . THR A 1 218 ? -56.142 25.297 68.164 1.00 40.12 218 THR A N 1
ATOM 1690 C CA . THR A 1 218 ? -57.327 24.806 68.891 1.00 40.12 218 THR A CA 1
ATOM 1691 C C . THR A 1 218 ? -57.411 25.459 70.288 1.00 40.12 218 THR A C 1
ATOM 1693 O O . THR A 1 218 ? -56.359 25.674 70.897 1.00 40.12 218 THR A O 1
ATOM 1696 N N . PRO A 1 219 ? -58.601 25.798 70.833 1.00 41.09 219 PRO A N 1
ATOM 1697 C CA . PRO A 1 219 ? -58.720 26.508 72.110 1.00 41.09 219 PRO A CA 1
ATOM 1698 C C . PRO A 1 219 ? -58.629 25.584 73.340 1.00 41.09 219 PRO A C 1
ATOM 1700 O O . PRO A 1 219 ? -59.062 24.434 73.310 1.00 41.09 219 PRO A O 1
ATOM 1703 N N . LEU A 1 220 ? -58.094 26.142 74.432 1.00 43.66 220 LEU A N 1
ATOM 1704 C CA . LEU A 1 220 ? -57.951 25.575 75.782 1.00 43.66 220 LEU A CA 1
ATOM 1705 C C . LEU A 1 220 ? -59.315 25.227 76.427 1.00 43.66 220 LEU A C 1
ATOM 1707 O O . LEU A 1 220 ? -60.222 26.056 76.403 1.00 43.66 220 LEU A O 1
ATOM 1711 N N . ALA A 1 221 ? -59.431 24.068 77.088 1.00 41.19 221 ALA A N 1
ATOM 1712 C CA . ALA A 1 221 ? -60.555 23.746 77.980 1.00 41.19 221 ALA A CA 1
ATOM 1713 C C . ALA A 1 221 ? -60.255 24.168 79.443 1.00 41.19 221 ALA A C 1
ATOM 1715 O O . ALA A 1 221 ? -59.096 24.085 79.865 1.00 41.19 221 ALA A O 1
ATOM 1716 N N . PRO A 1 222 ? -61.256 24.631 80.222 1.00 50.16 222 PRO A N 1
ATOM 1717 C CA . PRO A 1 222 ? -61.051 25.213 81.550 1.00 50.16 222 PRO A CA 1
ATOM 1718 C C . PRO A 1 222 ? -60.966 24.171 82.679 1.00 50.16 222 PRO A C 1
ATOM 1720 O O . PRO A 1 222 ? -61.597 23.118 82.629 1.00 50.16 222 PRO A O 1
ATOM 1723 N N . LYS A 1 223 ? -60.199 24.516 83.723 1.00 46.44 223 LYS A N 1
ATOM 1724 C CA . LYS A 1 223 ? -60.156 23.837 85.030 1.00 46.44 223 LYS A CA 1
ATOM 1725 C C . LYS A 1 223 ? -61.396 24.175 85.862 1.00 46.44 223 LYS A C 1
ATOM 1727 O O . LYS A 1 223 ? -61.783 25.341 85.889 1.00 46.44 223 LYS A O 1
ATOM 1732 N N . THR A 1 224 ? -61.873 23.219 86.656 1.00 39.09 224 THR A N 1
ATOM 1733 C CA . THR A 1 224 ? -62.718 23.460 87.842 1.00 39.09 224 THR A CA 1
ATOM 1734 C C . THR A 1 224 ? -62.591 22.285 88.840 1.00 39.09 224 THR A C 1
ATOM 1736 O O . THR A 1 224 ? -62.042 21.255 88.451 1.00 39.09 224 THR A O 1
ATOM 1739 N N . PRO A 1 225 ? -62.975 22.484 90.119 1.00 56.72 225 PRO A N 1
ATOM 1740 C CA . PRO A 1 225 ? -62.096 22.417 91.298 1.00 56.72 225 PRO A CA 1
ATOM 1741 C C . PRO A 1 225 ? -61.977 21.053 91.989 1.00 56.72 225 PRO A C 1
ATOM 1743 O O . PRO A 1 225 ? -62.897 20.219 91.846 1.00 56.72 225 PRO A O 1
#

Secondary structure (DSSP, 8-state):
-----------------S-----HHHHHHHHHHHHHHHT-TT----SS-PBPP-SSEEEE-TT-EEEPPTT--EEEEEEES-EEETTEEEEEE-GGG-EEEE-TT-EEEESSSEEEEEEEGGG---HHHHHHHHHHHHHHHHHHHHHHHHHHHHHHHHHHHHHHHHHHHHHHHHHHHHHHHH-GGG--S-S--HHHHHHHHHHHHTT---PPPPPPPPPPPPP--

Organism: NCBI:txid1641165

Sequence (225 aa):
MALEPVAIASFPLQETDETGCPTDPLRQLIDPWIHHLGQIDGLAKPAQSGIVPDIHYISLTSGQVCRAATGEVAWVRMQQGIASWMGNPAFPLTAELGCFPLGDGMFLQAQDHLEFFIRPTTEVRHRKILIRGLAQLHRYVFSTLALIQTRDQRLSLKRFQQRQRLNQSVTETVVRTLTGVLDPDDLSQDIESPLLAAAGAVGKALGVAIHRRPPQKTPLAPKTP

pLDDT: mean 76.1, std 20.04, range [34.34, 95.44]

Foldseek 3Di:
DDDDDDPPPPDPPPPPDDDDFPDVVVVVVLQVVLQVLLPDPPQAAQPDDADEDPFFKDKDAAFGKHAHDASFKKKKAWDDAWKAKSPDPVLIDHNVLGIAIGYPNIMIGGRHITMIGIDGPVPPGDPVRSVSNVVSSVVVSVVVVVVSVVVVVVVVVVVVVVVVVVVVVVVVVVVVVVVVLVDCPPVPDDDDRVVNVVCCVVCVVVVHDDDDDDDDDDDDDDDDD